Protein AF-A0A4Y2VFY3-F1 (afdb_monomer)

pLDDT: mean 84.45, std 12.63, range [39.06, 96.75]

Sequence (207 aa):
MGLTVPDKAKVVDSKALIESSDVYKDVIEFVRSLIDNILEEKRERLEGFEKEKLEKSERDKREYEIEKIKLAQLEKQLEIENARKNLVNTSQSTEIVEPGSLTDNLESLIKSVKTLTIPVPVRSESFNLFFHSLEKAFQNKSVPNELKAEILLNILGEKVNNLLAYVSREDLCDYEKIKLLVLKEFEPTPQECLNNFKKALRLPSES

Organism: Araneus ventricosus (NCBI:txid182803)

Mean predicted aligned error: 17.93 Å

Structure (mmCIF, N/CA/C/O backbone):
data_AF-A0A4Y2VFY3-F1
#
_entry.id   AF-A0A4Y2VFY3-F1
#
loop_
_atom_site.group_PDB
_atom_site.id
_atom_site.type_symbol
_atom_site.label_atom_id
_atom_site.label_alt_id
_atom_site.label_comp_id
_atom_site.label_asym_id
_atom_site.label_entity_id
_atom_site.label_seq_id
_atom_site.pdbx_PDB_ins_code
_atom_site.Cartn_x
_atom_site.Cartn_y
_atom_site.Cartn_z
_atom_site.occupancy
_atom_site.B_iso_or_equiv
_atom_site.auth_seq_id
_atom_site.auth_comp_id
_atom_site.auth_asym_id
_atom_site.auth_atom_id
_atom_site.pdbx_PDB_model_num
ATOM 1 N N . MET A 1 1 ? 31.724 4.349 -55.741 1.00 50.88 1 MET A N 1
ATOM 2 C CA . MET A 1 1 ? 31.671 2.893 -55.491 1.00 50.88 1 MET A CA 1
ATOM 3 C C . MET A 1 1 ? 31.627 2.686 -53.990 1.00 50.88 1 MET A C 1
ATOM 5 O O . MET A 1 1 ? 32.442 3.291 -53.309 1.00 50.88 1 MET A O 1
ATOM 9 N N . GLY A 1 2 ? 30.645 1.941 -53.480 1.00 61.38 2 GLY A N 1
ATOM 10 C CA . GLY A 1 2 ? 30.529 1.616 -52.055 1.00 61.38 2 GLY A CA 1
ATOM 11 C C . GLY A 1 2 ? 30.833 0.139 -51.828 1.00 61.38 2 GLY A C 1
ATOM 12 O O . GLY A 1 2 ? 30.466 -0.688 -52.661 1.00 61.38 2 GLY A O 1
ATOM 13 N N . LEU A 1 3 ? 31.509 -0.184 -50.726 1.00 69.12 3 LEU A N 1
ATOM 14 C CA . LEU A 1 3 ? 31.723 -1.566 -50.300 1.00 69.12 3 LEU A CA 1
ATOM 15 C C . LEU A 1 3 ? 30.383 -2.168 -49.867 1.00 69.12 3 LEU A C 1
ATOM 17 O O . LEU A 1 3 ? 29.687 -1.600 -49.026 1.00 69.12 3 LEU A O 1
ATOM 21 N N . THR A 1 4 ? 30.001 -3.301 -50.451 1.00 78.56 4 THR A N 1
ATOM 22 C CA . THR A 1 4 ? 28.785 -4.021 -50.059 1.00 78.56 4 THR A CA 1
ATOM 23 C C . THR A 1 4 ? 29.102 -4.890 -48.844 1.00 78.56 4 THR A C 1
ATOM 25 O O . THR A 1 4 ? 29.859 -5.850 -48.956 1.00 78.56 4 THR A O 1
ATOM 28 N N . VAL A 1 5 ? 28.553 -4.541 -47.678 1.00 79.56 5 VAL A N 1
ATOM 29 C CA . VAL A 1 5 ? 28.739 -5.306 -46.435 1.00 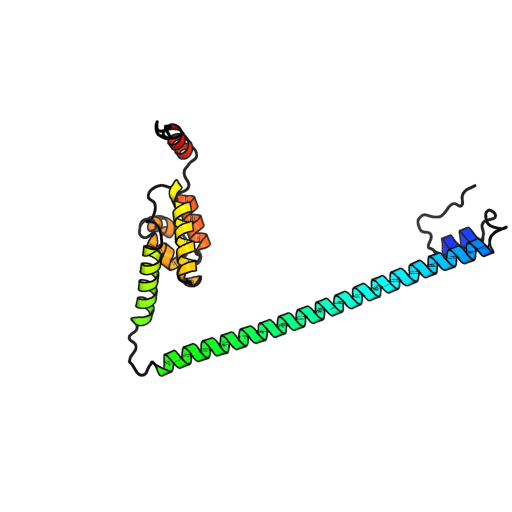79.56 5 VAL A CA 1
ATOM 30 C C . VAL A 1 5 ? 27.536 -6.236 -46.235 1.00 79.56 5 VAL A C 1
ATOM 32 O O . VAL A 1 5 ? 26.407 -5.749 -46.240 1.00 79.56 5 VAL A O 1
ATOM 35 N N . PRO A 1 6 ? 27.736 -7.555 -46.067 1.00 83.25 6 PRO A N 1
ATOM 36 C CA . PRO A 1 6 ? 26.646 -8.489 -45.778 1.00 83.25 6 PRO A CA 1
ATOM 37 C C . PRO A 1 6 ? 25.960 -8.211 -44.430 1.00 83.25 6 PRO A C 1
ATOM 39 O O . PRO A 1 6 ? 26.638 -7.965 -43.436 1.00 83.25 6 PRO A O 1
ATOM 42 N N . ASP A 1 7 ? 24.636 -8.390 -44.350 1.00 81.06 7 ASP A N 1
ATOM 43 C CA . ASP A 1 7 ? 23.831 -8.146 -43.131 1.00 81.06 7 ASP A CA 1
ATOM 44 C C . ASP A 1 7 ? 24.257 -8.967 -41.898 1.00 81.06 7 ASP A C 1
ATOM 46 O O . ASP A 1 7 ? 23.926 -8.628 -40.764 1.00 81.06 7 ASP A O 1
ATOM 50 N N . LYS A 1 8 ? 24.984 -10.071 -42.105 1.00 86.00 8 LYS A N 1
ATOM 51 C CA . LYS A 1 8 ? 25.488 -10.959 -41.042 1.00 86.00 8 LYS A CA 1
ATOM 52 C C . LYS A 1 8 ? 27.008 -10.905 -40.876 1.00 86.00 8 LYS A C 1
ATOM 54 O O . LYS A 1 8 ? 27.574 -11.793 -40.239 1.00 86.00 8 LYS A O 1
ATOM 59 N N . ALA A 1 9 ? 27.670 -9.916 -41.473 1.00 84.56 9 ALA A N 1
ATOM 60 C CA . ALA A 1 9 ? 29.114 -9.772 -41.374 1.00 84.56 9 ALA A CA 1
ATOM 61 C C . ALA A 1 9 ? 29.530 -9.558 -39.914 1.00 84.56 9 ALA A C 1
ATOM 63 O O . ALA A 1 9 ? 29.011 -8.686 -39.212 1.00 84.56 9 ALA A O 1
ATOM 64 N N . LYS A 1 10 ? 30.485 -10.362 -39.447 1.00 88.19 10 LYS A N 1
ATOM 65 C CA . LYS A 1 10 ? 31.147 -10.118 -38.169 1.00 88.19 10 LYS A CA 1
ATOM 66 C C . LYS A 1 10 ? 32.129 -8.964 -38.330 1.00 88.19 10 LYS A C 1
ATOM 68 O O . LYS A 1 10 ? 32.580 -8.641 -39.423 1.00 88.19 10 LYS A O 1
ATOM 73 N N . VAL A 1 11 ? 32.534 -8.383 -37.205 1.00 85.38 11 VAL A N 1
ATOM 74 C CA . VAL A 1 11 ? 33.531 -7.300 -37.163 1.00 85.38 11 VAL A CA 1
ATOM 75 C C . VAL A 1 11 ? 34.836 -7.681 -37.883 1.00 85.38 11 VAL A C 1
ATOM 77 O O . VAL A 1 11 ? 35.431 -6.840 -38.551 1.00 85.38 11 VAL A O 1
ATOM 80 N N . VAL A 1 12 ? 35.240 -8.954 -37.808 1.00 85.00 12 VAL A N 1
ATOM 81 C CA . VAL A 1 12 ? 36.417 -9.494 -38.513 1.00 85.00 12 VAL A CA 1
ATOM 82 C C . VAL A 1 12 ? 36.224 -9.485 -40.035 1.00 85.00 12 VAL A C 1
ATOM 84 O O . VAL A 1 12 ? 37.148 -9.130 -40.762 1.00 85.00 12 VAL A O 1
ATOM 87 N N . ASP A 1 13 ? 35.017 -9.794 -40.512 1.00 87.62 13 ASP A N 1
ATOM 88 C CA . ASP A 1 13 ? 34.681 -9.799 -41.940 1.00 87.62 13 ASP A CA 1
ATOM 89 C C . ASP A 1 13 ? 34.676 -8.365 -42.492 1.00 87.62 13 ASP A C 1
ATOM 91 O O . ASP A 1 13 ? 35.234 -8.094 -43.553 1.00 87.62 13 ASP A O 1
ATOM 95 N N . SER A 1 14 ? 34.123 -7.417 -41.730 1.00 86.50 14 SER A N 1
ATOM 96 C CA . SER A 1 14 ? 34.141 -5.992 -42.076 1.00 86.50 14 SER A CA 1
ATOM 97 C C . SER A 1 14 ? 35.557 -5.411 -42.081 1.00 86.50 14 SER A C 1
ATOM 99 O O . SER A 1 14 ? 35.883 -4.630 -42.972 1.00 86.50 14 SER A O 1
ATOM 101 N N . LYS A 1 15 ? 36.421 -5.816 -41.136 1.00 87.81 15 LYS A N 1
ATOM 102 C CA . LYS A 1 15 ? 37.844 -5.434 -41.128 1.00 87.81 15 LYS A CA 1
ATOM 103 C C . LYS A 1 15 ? 38.536 -5.909 -42.408 1.00 87.81 15 LYS A C 1
ATOM 105 O O . LYS A 1 15 ? 39.143 -5.100 -43.103 1.00 87.81 15 LYS A O 1
ATOM 110 N N . ALA A 1 16 ? 38.363 -7.180 -42.772 1.00 87.62 16 ALA A N 1
ATOM 111 C CA . ALA A 1 16 ? 38.950 -7.743 -43.987 1.00 87.62 16 ALA A CA 1
ATOM 112 C C . ALA A 1 16 ? 38.440 -7.059 -45.273 1.00 87.62 16 ALA A C 1
ATOM 114 O O . ALA A 1 16 ? 39.221 -6.814 -46.193 1.00 87.62 16 ALA A O 1
ATOM 115 N N . LEU A 1 17 ? 37.151 -6.705 -45.337 1.00 88.19 17 LEU A N 1
ATOM 116 C CA . LEU A 1 17 ? 36.560 -5.983 -46.473 1.00 88.19 17 LEU A CA 1
ATOM 117 C C . LEU A 1 17 ? 37.110 -4.558 -46.625 1.00 88.19 17 LEU A C 1
ATOM 119 O O . LEU A 1 17 ? 37.334 -4.101 -47.742 1.00 88.19 17 LEU A O 1
ATOM 123 N N . ILE A 1 18 ? 37.330 -3.853 -45.514 1.00 86.94 18 ILE A N 1
ATOM 124 C CA . ILE A 1 18 ? 37.889 -2.495 -45.535 1.00 86.94 18 ILE A CA 1
ATOM 125 C C . ILE A 1 18 ? 39.370 -2.533 -45.928 1.00 86.94 18 ILE A C 1
ATOM 127 O O . ILE A 1 18 ? 39.805 -1.716 -46.736 1.00 86.94 18 ILE A O 1
ATOM 131 N N . GLU A 1 19 ? 40.130 -3.502 -45.412 1.00 85.38 19 GLU A N 1
ATOM 132 C CA . GLU A 1 19 ? 41.563 -3.636 -45.697 1.00 85.38 19 GLU A CA 1
ATOM 133 C C . GLU A 1 19 ? 41.870 -4.106 -47.125 1.00 85.38 19 GLU A C 1
ATOM 135 O O . GLU A 1 19 ? 42.909 -3.754 -47.678 1.00 85.38 19 GLU A O 1
ATOM 140 N N . SER A 1 20 ? 40.975 -4.889 -47.732 1.00 85.19 20 SER A N 1
ATOM 141 C CA . SER A 1 20 ? 41.105 -5.366 -49.119 1.00 85.19 20 SER A CA 1
ATOM 142 C C . SER A 1 20 ? 40.534 -4.397 -50.161 1.00 85.19 20 SER A C 1
ATOM 144 O O . SER A 1 20 ? 40.607 -4.666 -51.359 1.00 85.19 20 SER A O 1
ATOM 146 N N . SER A 1 21 ? 39.972 -3.270 -49.723 1.00 85.88 21 SER A N 1
ATOM 147 C CA . SER A 1 21 ? 39.354 -2.281 -50.599 1.00 85.88 21 SER A CA 1
ATOM 148 C C . SER A 1 21 ? 40.385 -1.390 -51.289 1.00 85.88 21 SER A C 1
ATOM 150 O O . SER A 1 21 ? 41.176 -0.707 -50.635 1.00 85.88 21 SER A O 1
ATOM 152 N N . ASP A 1 22 ? 40.276 -1.271 -52.613 1.00 85.31 22 ASP A N 1
ATOM 153 C CA . ASP A 1 22 ? 41.078 -0.331 -53.406 1.00 85.31 22 ASP A CA 1
ATOM 154 C C . ASP A 1 22 ? 40.831 1.143 -53.031 1.00 85.31 22 ASP A C 1
ATOM 156 O O . ASP A 1 22 ? 41.662 2.000 -53.318 1.00 85.31 22 ASP A O 1
ATOM 160 N N . VAL A 1 23 ? 39.716 1.450 -52.353 1.00 86.12 23 VAL A N 1
ATOM 161 C CA . VAL A 1 23 ? 39.345 2.815 -51.933 1.00 86.12 23 VAL A CA 1
ATOM 162 C C . VAL A 1 23 ? 40.311 3.384 -50.890 1.00 86.12 23 VAL A C 1
ATOM 164 O O . VAL A 1 23 ? 40.523 4.593 -50.846 1.00 86.12 23 VAL A O 1
ATOM 167 N N . TYR A 1 24 ? 40.897 2.529 -50.049 1.00 83.88 24 TYR A N 1
ATOM 168 C CA . TYR A 1 24 ? 41.737 2.940 -48.918 1.00 83.88 24 TYR A CA 1
ATOM 169 C C . TYR A 1 24 ? 43.213 2.594 -49.108 1.00 83.88 24 TYR A C 1
ATOM 171 O O . TYR A 1 24 ? 44.006 2.761 -48.184 1.00 83.88 24 TYR A O 1
ATOM 179 N N . LYS A 1 25 ? 43.593 2.125 -50.299 1.00 85.50 25 LYS A N 1
ATOM 180 C CA . LYS A 1 25 ? 44.922 1.580 -50.591 1.00 85.50 25 LYS A CA 1
ATOM 181 C C . LYS A 1 25 ? 46.064 2.550 -50.268 1.00 85.50 25 LYS A C 1
ATOM 183 O O . LYS A 1 25 ? 47.068 2.129 -49.702 1.00 85.50 25 LYS A O 1
ATOM 188 N N . ASP A 1 26 ? 45.874 3.839 -50.547 1.00 89.94 26 ASP A N 1
ATOM 189 C CA . ASP A 1 26 ? 46.882 4.884 -50.311 1.00 89.94 26 ASP A CA 1
ATOM 190 C C . ASP A 1 26 ? 46.977 5.322 -48.836 1.00 89.94 26 ASP A C 1
ATOM 192 O O . ASP A 1 26 ? 47.945 5.963 -48.433 1.00 89.94 26 ASP A O 1
ATOM 196 N N . VAL A 1 27 ? 45.982 4.971 -48.013 1.00 90.75 27 VAL A N 1
ATOM 197 C CA . VAL A 1 27 ? 45.869 5.355 -46.591 1.00 90.75 27 VAL A CA 1
ATOM 198 C C . VAL A 1 27 ? 45.691 4.142 -45.670 1.00 90.75 27 VAL A C 1
ATOM 200 O O . VAL A 1 27 ? 45.192 4.265 -44.551 1.00 90.75 27 VAL A O 1
ATOM 203 N N . ILE A 1 28 ? 46.102 2.957 -46.125 1.00 89.38 28 ILE A N 1
ATOM 204 C CA . ILE A 1 28 ? 45.794 1.680 -45.467 1.00 89.38 28 ILE A CA 1
ATOM 205 C C . ILE A 1 28 ? 46.327 1.598 -44.031 1.00 89.38 28 ILE A C 1
ATOM 207 O O . ILE A 1 28 ? 45.636 1.104 -43.144 1.00 89.38 28 ILE A O 1
ATOM 211 N N . GLU A 1 29 ? 47.512 2.151 -43.770 1.00 91.00 29 GLU A N 1
ATOM 212 C CA . GLU A 1 29 ? 48.117 2.166 -42.431 1.00 91.00 29 GLU A CA 1
ATOM 213 C C . GLU A 1 29 ? 47.338 3.054 -41.452 1.00 91.00 29 GLU A C 1
ATOM 215 O O . GLU A 1 29 ? 47.124 2.682 -40.298 1.00 91.00 29 GLU A O 1
ATOM 220 N N . PHE A 1 30 ? 46.832 4.197 -41.926 1.00 91.81 30 PHE A N 1
ATOM 221 C CA . PHE A 1 30 ? 45.960 5.060 -41.128 1.00 91.81 30 PHE A CA 1
ATOM 222 C C . PHE A 1 30 ? 44.631 4.362 -40.815 1.00 91.81 30 PHE A C 1
ATOM 224 O O . PHE A 1 30 ? 44.161 4.394 -39.679 1.00 91.81 30 PHE A O 1
ATOM 231 N N . VAL A 1 31 ? 44.046 3.680 -41.804 1.00 91.12 31 VAL A N 1
ATOM 232 C CA . VAL A 1 31 ? 42.790 2.938 -41.637 1.00 91.12 31 VAL A CA 1
ATOM 233 C C . VAL A 1 31 ? 42.951 1.770 -40.662 1.00 91.12 31 VAL A C 1
ATOM 235 O O . VAL A 1 31 ? 42.093 1.590 -39.802 1.00 91.12 31 VAL A O 1
ATOM 238 N N . ARG A 1 32 ? 44.060 1.025 -40.726 1.00 90.81 32 ARG A N 1
ATOM 239 C CA . ARG A 1 32 ? 44.384 -0.037 -39.758 1.00 90.81 32 ARG A CA 1
ATOM 240 C C . ARG A 1 32 ? 44.479 0.499 -38.336 1.00 90.81 32 ARG A C 1
ATOM 242 O O . ARG A 1 32 ? 43.796 -0.009 -37.454 1.00 90.81 32 ARG A O 1
ATOM 249 N N . SER A 1 33 ? 45.244 1.573 -38.139 1.00 93.44 33 SER A N 1
ATOM 250 C CA . SER A 1 33 ? 45.386 2.216 -36.829 1.00 93.44 33 SER A CA 1
ATOM 251 C C . SER A 1 33 ? 44.045 2.712 -36.278 1.00 93.44 33 SER A C 1
ATOM 253 O O . SER A 1 33 ? 43.755 2.523 -35.096 1.00 93.44 33 SER A O 1
ATOM 255 N N . LEU A 1 34 ? 43.196 3.293 -37.131 1.00 93.19 34 LEU A N 1
ATOM 256 C CA . LEU A 1 34 ? 41.863 3.746 -36.741 1.00 93.19 34 LEU A CA 1
ATOM 257 C C . LEU A 1 34 ? 40.952 2.574 -36.347 1.00 93.19 34 LEU A C 1
ATOM 259 O O . LEU A 1 34 ? 40.261 2.655 -35.334 1.00 93.19 34 LEU A O 1
ATOM 263 N N . ILE A 1 35 ? 40.958 1.486 -37.124 1.00 91.69 35 ILE A N 1
ATOM 264 C CA . ILE A 1 35 ? 40.192 0.273 -36.812 1.00 91.69 35 ILE A CA 1
ATOM 265 C C . ILE A 1 35 ? 40.658 -0.313 -35.481 1.00 91.69 35 ILE A C 1
ATOM 267 O O . ILE A 1 35 ? 39.820 -0.612 -34.634 1.00 91.69 35 ILE A O 1
ATOM 271 N N . ASP A 1 36 ? 41.966 -0.450 -35.277 1.00 92.56 36 ASP A N 1
ATOM 272 C CA . ASP A 1 36 ? 42.512 -1.034 -34.054 1.00 92.56 36 ASP A CA 1
ATOM 273 C C . ASP A 1 36 ? 42.173 -0.177 -32.822 1.00 92.56 36 ASP A C 1
ATOM 275 O O . ASP A 1 36 ? 41.748 -0.725 -31.809 1.00 92.56 36 ASP A O 1
ATOM 279 N N . ASN A 1 37 ? 42.224 1.157 -32.930 1.00 94.62 37 ASN A N 1
ATOM 280 C CA . ASN A 1 37 ? 41.794 2.066 -31.860 1.00 94.62 37 ASN A CA 1
ATOM 281 C C . ASN A 1 37 ? 40.295 1.906 -31.531 1.00 94.62 37 ASN A C 1
ATOM 283 O O . ASN A 1 37 ? 39.922 1.737 -30.374 1.00 94.62 37 ASN A O 1
ATOM 287 N N . ILE A 1 38 ? 39.424 1.857 -32.546 1.00 93.19 38 ILE A N 1
ATOM 288 C CA . ILE A 1 38 ? 37.977 1.648 -32.348 1.00 93.19 38 ILE A CA 1
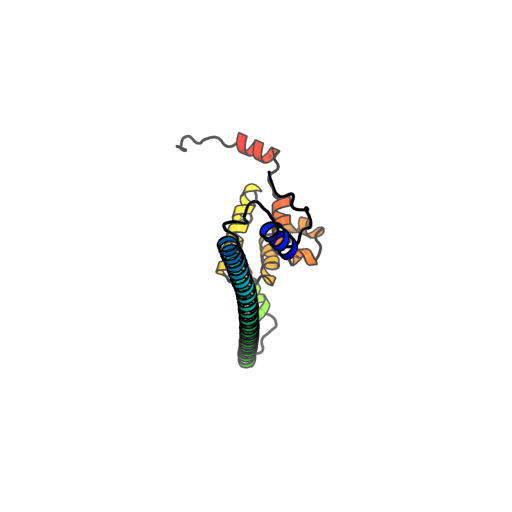ATOM 289 C C . ILE A 1 38 ? 37.688 0.288 -31.696 1.00 93.19 38 ILE A C 1
ATOM 291 O O . ILE A 1 38 ? 36.769 0.168 -30.879 1.00 93.19 38 ILE A O 1
ATOM 295 N N . LEU A 1 39 ? 38.423 -0.758 -32.084 1.00 91.31 39 LEU A N 1
ATOM 296 C CA . LEU A 1 39 ? 38.270 -2.089 -31.499 1.00 91.31 39 LEU A CA 1
ATOM 297 C C . LEU A 1 39 ? 38.717 -2.112 -30.040 1.00 91.31 39 LEU A C 1
ATOM 299 O O . LEU A 1 39 ? 38.029 -2.721 -29.221 1.00 91.31 39 LEU A O 1
ATOM 303 N N . GLU A 1 40 ? 39.809 -1.425 -29.719 1.00 93.94 40 GLU A N 1
ATOM 304 C CA . GLU A 1 40 ? 40.310 -1.333 -28.353 1.00 93.94 40 GLU A CA 1
ATOM 305 C C . GLU A 1 40 ? 39.366 -0.521 -27.458 1.00 93.94 40 GLU A C 1
ATOM 30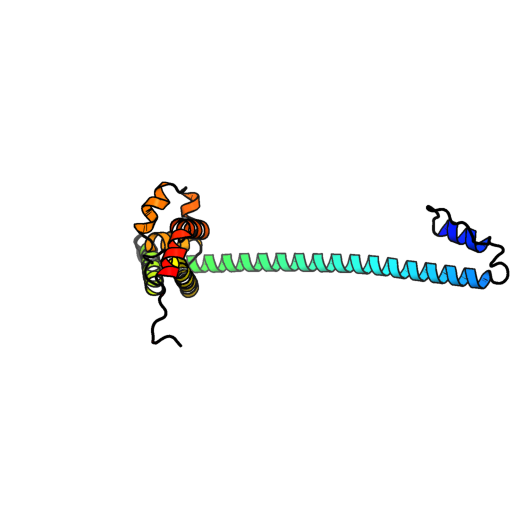7 O O . GLU A 1 40 ? 38.933 -1.019 -26.423 1.00 93.94 40 GLU A O 1
ATOM 312 N N . GLU A 1 41 ? 38.884 0.640 -27.911 1.00 93.62 41 GLU A N 1
ATOM 313 C CA . GLU A 1 41 ? 37.880 1.432 -27.179 1.00 93.62 41 GLU A CA 1
ATOM 314 C C . GLU A 1 41 ? 36.582 0.632 -26.942 1.00 93.62 41 GLU A C 1
ATOM 316 O O . GLU A 1 41 ? 35.916 0.740 -25.907 1.00 93.62 41 GLU A O 1
ATOM 321 N N . LYS A 1 42 ? 36.168 -0.193 -27.913 1.00 90.88 42 LYS A N 1
ATOM 322 C CA . LYS A 1 42 ? 35.015 -1.089 -27.740 1.00 90.88 42 LYS A CA 1
ATOM 323 C C . LYS A 1 42 ? 35.281 -2.196 -26.726 1.00 90.88 42 LYS A C 1
ATOM 325 O O . LYS A 1 42 ? 34.355 -2.516 -25.980 1.00 90.88 42 LYS A O 1
ATOM 330 N N . ARG A 1 43 ? 36.489 -2.764 -26.702 1.00 92.94 43 ARG A N 1
ATOM 331 C CA . ARG A 1 43 ? 36.900 -3.777 -25.723 1.00 92.94 43 ARG A CA 1
ATOM 332 C C . ARG A 1 43 ? 36.882 -3.194 -24.314 1.00 92.94 43 ARG A C 1
ATOM 334 O O . ARG A 1 43 ? 36.156 -3.713 -23.473 1.00 92.94 43 ARG A O 1
ATOM 341 N N . GLU A 1 44 ? 37.584 -2.086 -24.089 1.00 94.25 44 GLU A N 1
ATOM 342 C CA . GLU A 1 44 ? 37.678 -1.436 -22.775 1.00 94.25 44 GLU A CA 1
ATOM 343 C C . GLU A 1 44 ? 36.298 -1.064 -22.218 1.00 94.25 44 GLU A C 1
ATOM 345 O O . GLU A 1 44 ? 35.999 -1.294 -21.048 1.00 94.25 44 GLU A O 1
ATOM 350 N N . ARG A 1 45 ? 35.407 -0.540 -23.066 1.00 93.56 45 ARG A N 1
ATOM 351 C CA . ARG A 1 45 ? 34.032 -0.208 -22.669 1.00 93.56 45 ARG A CA 1
ATOM 352 C C . ARG A 1 45 ? 33.210 -1.442 -22.300 1.00 93.56 45 ARG A C 1
ATOM 354 O O . ARG A 1 45 ? 32.388 -1.362 -21.388 1.00 93.56 45 ARG A O 1
ATOM 361 N N . LEU A 1 46 ? 33.396 -2.561 -23.002 1.00 92.62 46 LEU A N 1
ATOM 362 C CA . LEU A 1 46 ? 32.692 -3.804 -22.692 1.00 92.62 46 LEU A CA 1
ATOM 363 C C . LEU A 1 46 ? 33.194 -4.399 -21.372 1.00 92.62 46 LEU A C 1
ATOM 365 O O . LEU A 1 46 ? 32.382 -4.719 -20.509 1.00 92.62 46 LEU A O 1
ATOM 369 N N . GLU A 1 47 ? 34.513 -4.453 -21.184 1.00 93.69 47 GLU A N 1
ATOM 370 C CA . GLU A 1 47 ? 35.138 -4.901 -19.935 1.00 93.69 47 GLU A CA 1
ATOM 371 C C . GLU A 1 47 ? 34.736 -4.005 -18.753 1.00 93.69 47 GLU A C 1
ATOM 373 O O . GLU A 1 47 ? 34.396 -4.500 -17.677 1.00 93.69 47 GLU A O 1
ATOM 378 N N . GLY A 1 48 ? 34.688 -2.685 -18.959 1.00 94.00 48 GLY A N 1
ATOM 379 C CA . GLY A 1 48 ? 34.201 -1.725 -17.970 1.00 94.00 48 GLY A CA 1
ATOM 380 C C . GLY A 1 48 ? 32.743 -1.974 -17.579 1.00 94.00 48 GLY A C 1
ATOM 381 O O . GLY A 1 48 ? 32.421 -1.995 -16.392 1.00 94.00 48 GLY A O 1
ATOM 382 N N . PHE A 1 49 ? 31.873 -2.235 -18.557 1.00 92.44 49 PHE A N 1
ATOM 383 C CA . PHE A 1 49 ? 30.462 -2.537 -18.310 1.00 92.44 49 PHE A CA 1
ATOM 384 C C . PHE A 1 49 ? 30.267 -3.871 -17.573 1.00 92.44 49 PHE A C 1
ATOM 386 O O . PHE A 1 49 ? 29.450 -3.967 -16.655 1.00 92.44 49 PHE A O 1
ATOM 393 N N . GLU A 1 50 ? 31.023 -4.907 -17.942 1.00 93.06 50 GLU A N 1
ATOM 394 C CA . GLU A 1 50 ? 30.992 -6.206 -17.261 1.00 93.06 50 GLU A CA 1
ATOM 395 C C . GLU A 1 50 ? 31.473 -6.094 -15.813 1.00 93.06 50 GLU A C 1
ATOM 397 O O . GLU A 1 50 ? 30.828 -6.627 -14.904 1.00 93.06 50 GLU A O 1
ATOM 402 N N . LYS A 1 51 ? 32.554 -5.341 -15.585 1.00 94.25 51 LYS A N 1
ATOM 403 C CA . LYS A 1 51 ? 33.085 -5.075 -14.249 1.00 94.25 51 LYS A CA 1
ATOM 404 C C . LYS A 1 51 ? 32.098 -4.287 -13.392 1.00 94.25 51 LYS A C 1
ATOM 406 O O . LYS A 1 51 ? 31.825 -4.688 -12.264 1.00 94.25 51 LYS A O 1
ATOM 411 N N . GLU A 1 52 ? 31.507 -3.219 -13.925 1.00 94.38 52 GLU A N 1
ATOM 412 C CA . GLU A 1 52 ? 30.502 -2.424 -13.209 1.00 94.38 52 GLU A CA 1
ATOM 413 C C . GLU A 1 52 ? 29.280 -3.273 -12.836 1.00 94.38 52 GLU A C 1
ATOM 415 O O . GLU A 1 52 ? 28.778 -3.203 -11.710 1.00 94.38 52 GLU A O 1
ATOM 420 N N . LYS A 1 53 ? 28.816 -4.119 -13.763 1.00 95.44 53 LYS A N 1
ATOM 421 C CA . LYS A 1 53 ? 27.695 -5.030 -13.528 1.00 95.44 53 LYS A CA 1
ATOM 422 C C . LYS A 1 53 ? 28.010 -6.042 -12.426 1.00 95.44 53 LYS A C 1
ATOM 424 O O . LYS A 1 53 ? 27.151 -6.293 -11.577 1.00 95.44 53 LYS A O 1
ATOM 429 N N . LEU A 1 54 ? 29.221 -6.600 -12.421 1.00 95.38 54 LEU A N 1
ATOM 430 C CA . LEU A 1 54 ? 29.672 -7.521 -11.380 1.00 95.38 54 LEU A CA 1
ATOM 431 C C . LEU A 1 54 ? 29.755 -6.818 -10.019 1.00 95.38 54 LEU A C 1
ATOM 433 O O . LEU A 1 54 ? 29.152 -7.285 -9.055 1.00 95.38 54 LEU A O 1
ATOM 437 N N . GLU A 1 55 ? 30.411 -5.660 -9.951 1.00 95.50 55 GLU A N 1
ATOM 438 C CA . GLU A 1 55 ? 30.533 -4.876 -8.718 1.00 95.50 55 GLU A CA 1
ATOM 439 C C . GLU A 1 55 ? 29.167 -4.463 -8.161 1.00 95.50 55 GLU A C 1
ATOM 441 O O . GLU A 1 55 ? 28.944 -4.514 -6.949 1.00 95.50 55 GLU A O 1
ATOM 446 N N . LYS A 1 56 ? 28.231 -4.070 -9.032 1.00 95.06 56 LYS A N 1
ATOM 447 C CA . LYS A 1 56 ? 26.857 -3.757 -8.632 1.00 95.06 56 LYS A CA 1
ATOM 448 C C . LYS A 1 56 ? 26.169 -4.981 -8.035 1.00 95.06 56 LYS A C 1
ATOM 450 O O . LYS A 1 56 ? 25.640 -4.888 -6.934 1.00 95.06 56 LYS A O 1
ATOM 455 N N . SER A 1 57 ? 26.262 -6.133 -8.695 1.00 94.44 57 SER A N 1
ATOM 456 C CA . SER A 1 57 ? 25.695 -7.379 -8.173 1.00 94.44 57 SER A CA 1
ATOM 457 C C . SER A 1 57 ? 26.283 -7.771 -6.811 1.00 94.44 57 SER A C 1
ATOM 459 O O . SER A 1 57 ? 25.563 -8.292 -5.959 1.00 94.44 57 SER A O 1
ATOM 461 N N . GLU A 1 58 ? 27.576 -7.536 -6.580 1.00 95.94 58 GLU A N 1
ATOM 462 C CA . GLU A 1 58 ? 28.216 -7.797 -5.287 1.00 95.94 58 GLU A CA 1
ATOM 463 C C . GLU A 1 58 ? 27.802 -6.800 -4.199 1.00 95.94 58 GLU A C 1
ATOM 465 O O . GLU A 1 58 ? 27.742 -7.161 -3.020 1.00 95.94 58 GLU A O 1
ATOM 470 N N . ARG A 1 59 ? 27.541 -5.537 -4.558 1.00 95.81 59 ARG A N 1
ATOM 471 C CA . ARG A 1 59 ? 26.974 -4.548 -3.629 1.00 95.81 59 ARG A CA 1
ATOM 472 C C . ARG A 1 59 ? 25.563 -4.946 -3.215 1.00 95.81 59 ARG A C 1
ATOM 474 O O . ARG A 1 59 ? 25.320 -5.053 -2.018 1.00 95.81 59 ARG A O 1
ATOM 481 N N . ASP A 1 60 ? 24.707 -5.277 -4.176 1.00 94.88 60 ASP A N 1
ATOM 482 C CA . ASP A 1 60 ? 23.318 -5.673 -3.918 1.00 94.88 60 ASP A CA 1
ATOM 483 C C . ASP A 1 60 ? 23.260 -6.923 -3.019 1.00 94.88 60 ASP A C 1
ATOM 485 O O . ASP A 1 60 ? 22.488 -6.990 -2.061 1.00 94.88 60 ASP A O 1
ATOM 489 N N . LYS A 1 61 ? 24.146 -7.903 -3.254 1.00 95.50 61 LYS A N 1
ATOM 490 C CA . LYS A 1 61 ? 24.248 -9.102 -2.407 1.00 95.50 61 LYS A CA 1
ATOM 491 C C . LYS A 1 61 ? 24.688 -8.777 -0.975 1.00 95.50 61 LYS A C 1
ATOM 493 O O . LYS A 1 61 ? 24.173 -9.372 -0.030 1.00 95.50 61 LYS A O 1
ATOM 498 N N . ARG A 1 62 ? 25.640 -7.854 -0.800 1.00 95.19 62 ARG A N 1
ATOM 499 C CA . ARG A 1 62 ? 26.085 -7.407 0.532 1.00 95.19 62 ARG A CA 1
ATOM 500 C C . ARG A 1 62 ? 24.984 -6.657 1.271 1.00 95.19 62 ARG A C 1
ATOM 502 O O . ARG A 1 62 ? 24.797 -6.890 2.460 1.00 95.19 62 ARG A O 1
ATOM 509 N N . GLU A 1 63 ? 24.263 -5.789 0.574 1.00 94.94 63 GLU A N 1
ATOM 510 C CA . GLU A 1 63 ? 23.147 -5.036 1.142 1.00 94.94 63 GLU A CA 1
ATOM 511 C C . GLU A 1 63 ? 22.026 -5.971 1.603 1.00 94.94 63 GLU A C 1
ATOM 513 O O . GLU A 1 63 ? 21.567 -5.864 2.739 1.00 94.94 63 GLU A O 1
ATOM 518 N N . TYR A 1 64 ? 21.687 -6.975 0.790 1.00 95.69 64 TYR A N 1
ATOM 519 C CA . TYR A 1 64 ? 20.728 -8.013 1.164 1.00 95.69 64 TYR A CA 1
ATOM 520 C C . 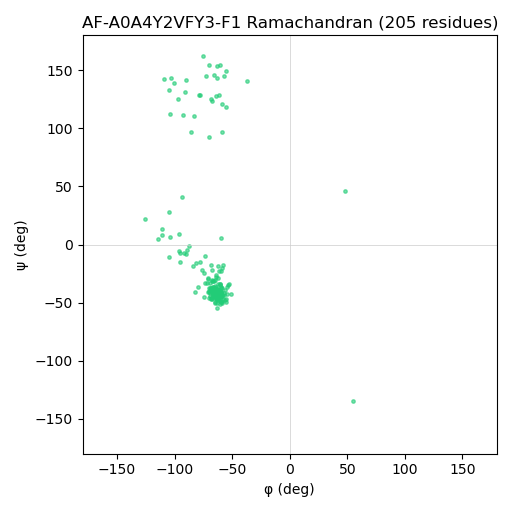TYR A 1 64 ? 21.140 -8.788 2.429 1.00 95.69 64 TYR A C 1
ATOM 522 O O . TYR A 1 64 ? 20.318 -9.008 3.319 1.00 95.69 64 TYR A O 1
ATOM 530 N N . GLU A 1 65 ? 22.413 -9.181 2.549 1.00 95.81 65 GLU A N 1
ATOM 531 C CA . GLU A 1 65 ? 22.898 -9.898 3.736 1.00 95.81 65 GLU A CA 1
ATOM 532 C C . GLU A 1 65 ? 22.840 -9.018 4.997 1.00 95.81 65 GLU A C 1
ATOM 534 O O . GLU A 1 65 ? 22.461 -9.483 6.072 1.00 95.81 65 GLU A O 1
ATOM 539 N N . ILE A 1 66 ? 23.154 -7.724 4.868 1.00 96.38 66 ILE A N 1
ATOM 540 C CA . ILE A 1 66 ? 23.031 -6.754 5.963 1.00 96.38 66 ILE A CA 1
ATOM 541 C C . ILE A 1 66 ? 21.569 -6.612 6.399 1.00 96.38 66 ILE A C 1
ATOM 543 O O . ILE A 1 66 ? 21.292 -6.624 7.600 1.00 96.38 66 ILE A O 1
ATOM 547 N N . GLU A 1 67 ? 20.638 -6.496 5.452 1.00 95.38 67 GLU A N 1
ATOM 548 C CA . GLU A 1 67 ? 19.202 -6.393 5.728 1.00 95.38 67 GLU A CA 1
ATOM 549 C C . GLU A 1 67 ? 18.699 -7.624 6.497 1.00 95.38 67 GLU A C 1
ATOM 551 O O . GLU A 1 67 ? 18.004 -7.503 7.507 1.00 95.38 67 GLU A O 1
ATOM 556 N N . LYS A 1 68 ? 19.142 -8.819 6.087 1.00 96.75 68 LYS A N 1
ATOM 557 C CA . LYS A 1 68 ? 18.822 -10.084 6.757 1.00 96.75 68 LYS A CA 1
ATOM 558 C C . LYS A 1 68 ? 19.353 -10.137 8.192 1.00 96.75 68 LYS A C 1
ATOM 560 O O . LYS A 1 68 ? 18.642 -10.579 9.094 1.00 96.75 68 LYS A O 1
ATOM 565 N N . ILE A 1 69 ? 20.581 -9.668 8.425 1.00 96.56 69 ILE A N 1
ATOM 566 C CA . ILE A 1 69 ? 21.162 -9.594 9.775 1.00 96.56 69 ILE A CA 1
ATOM 567 C C . ILE A 1 69 ? 20.386 -8.599 10.645 1.00 96.56 69 ILE A C 1
ATOM 569 O O . ILE A 1 69 ? 20.073 -8.915 11.793 1.00 96.56 69 ILE A O 1
ATOM 573 N N . LYS A 1 70 ? 20.049 -7.417 10.114 1.00 96.44 70 LYS A N 1
ATOM 574 C CA . LYS A 1 70 ? 19.244 -6.416 10.834 1.00 96.44 70 LYS A CA 1
ATOM 575 C C . LYS A 1 70 ? 17.878 -6.973 11.221 1.00 96.44 70 LYS A C 1
ATOM 577 O O . LYS A 1 70 ? 17.454 -6.784 12.358 1.00 96.44 70 LYS A O 1
ATOM 582 N N . LEU A 1 71 ? 17.220 -7.689 10.308 1.00 95.94 71 LEU A N 1
ATOM 583 C CA . LEU A 1 71 ? 15.935 -8.325 10.579 1.00 95.94 71 LEU A CA 1
ATOM 584 C C . LEU A 1 71 ? 16.049 -9.335 11.728 1.00 95.94 71 LEU A C 1
ATOM 586 O O . LEU A 1 71 ? 15.322 -9.217 12.709 1.00 95.94 71 LEU A O 1
ATOM 590 N N . ALA A 1 72 ? 17.033 -10.237 11.677 1.00 95.31 72 ALA A N 1
ATOM 591 C CA . ALA A 1 72 ? 17.265 -11.209 12.747 1.00 95.31 72 ALA A CA 1
ATOM 592 C C . ALA A 1 72 ? 17.573 -10.541 14.105 1.00 95.31 72 ALA A C 1
ATOM 594 O O . ALA A 1 72 ? 17.176 -11.031 15.165 1.00 95.31 72 ALA A O 1
ATOM 595 N N . GLN A 1 73 ? 18.275 -9.401 14.101 1.00 95.19 73 GLN A N 1
ATOM 596 C CA . GLN A 1 73 ? 18.526 -8.619 15.314 1.00 95.19 73 GLN A CA 1
ATOM 597 C C . GLN A 1 73 ? 17.254 -7.976 15.879 1.00 95.19 73 GLN A C 1
ATOM 599 O O . GLN A 1 73 ? 17.118 -7.907 17.103 1.00 95.19 73 GLN A O 1
ATOM 604 N N . LEU A 1 74 ? 16.346 -7.498 15.024 1.00 94.31 74 LEU A N 1
ATOM 605 C CA . LEU A 1 74 ? 15.055 -6.943 15.440 1.00 94.31 74 LEU A CA 1
ATOM 606 C C . LEU A 1 74 ? 14.134 -8.032 15.995 1.00 94.31 74 LEU A C 1
ATOM 608 O O . LEU A 1 74 ? 13.563 -7.846 17.066 1.00 94.31 74 LEU A O 1
ATOM 612 N N . GLU A 1 75 ? 14.055 -9.185 15.332 1.00 92.06 75 GLU A N 1
ATOM 613 C CA . GLU A 1 75 ? 13.280 -10.341 15.802 1.00 92.06 75 GLU A CA 1
ATOM 614 C C . GLU A 1 75 ? 13.747 -10.796 17.189 1.00 92.06 75 GLU A C 1
ATOM 616 O O . GLU A 1 75 ? 12.937 -10.941 18.104 1.00 92.06 75 GLU A O 1
ATOM 621 N N . LYS A 1 76 ? 15.066 -10.919 17.391 1.00 94.38 76 LYS A N 1
ATOM 622 C CA . LYS A 1 76 ? 15.636 -11.274 18.697 1.00 94.38 76 LYS A CA 1
ATOM 623 C C . LYS A 1 76 ? 15.365 -10.212 19.769 1.00 94.38 76 LYS A C 1
ATOM 625 O O . LYS A 1 76 ? 15.138 -10.554 20.927 1.00 94.38 76 LYS A O 1
ATOM 630 N N . GLN A 1 77 ? 15.410 -8.924 19.421 1.00 91.38 77 GLN A N 1
ATOM 631 C CA . GLN A 1 77 ? 15.064 -7.850 20.362 1.00 91.38 77 GLN A CA 1
ATOM 632 C C . GLN A 1 77 ? 13.595 -7.922 20.777 1.00 91.38 77 GLN A C 1
ATOM 634 O O . GLN A 1 77 ? 13.304 -7.824 21.968 1.00 91.38 77 GLN A O 1
ATOM 639 N N . LEU A 1 78 ? 12.697 -8.165 19.823 1.00 91.12 78 LEU A N 1
ATOM 640 C CA . LEU A 1 78 ? 11.268 -8.324 20.073 1.00 91.12 78 LEU A CA 1
ATOM 641 C C . LEU A 1 78 ? 10.976 -9.565 20.930 1.00 91.12 78 LEU A C 1
ATOM 643 O O . LEU A 1 78 ? 10.154 -9.506 21.842 1.00 91.12 78 LEU A O 1
ATOM 647 N N . GLU A 1 79 ? 11.690 -10.670 20.707 1.00 90.88 79 GLU A N 1
ATOM 648 C CA . GLU A 1 79 ? 11.615 -11.862 21.558 1.00 90.88 79 GLU A CA 1
ATOM 649 C C . GLU A 1 79 ? 12.042 -11.559 23.005 1.00 90.88 79 GLU A C 1
ATOM 651 O O . GLU A 1 79 ? 11.333 -11.916 23.948 1.00 90.88 79 GLU A O 1
ATOM 656 N N . ILE A 1 80 ? 13.156 -10.842 23.198 1.00 90.44 80 ILE A N 1
ATOM 657 C CA . ILE A 1 80 ? 13.626 -10.426 24.530 1.00 90.44 80 ILE A CA 1
ATOM 658 C C . ILE A 1 80 ? 12.619 -9.486 25.200 1.00 90.44 80 ILE A C 1
ATOM 660 O O . ILE A 1 80 ? 12.351 -9.627 26.394 1.00 90.44 80 ILE A O 1
ATOM 664 N N . GLU A 1 81 ? 12.068 -8.520 24.467 1.00 87.19 81 GLU A N 1
ATOM 665 C CA . GLU A 1 81 ? 11.071 -7.582 24.985 1.00 87.19 81 GLU A CA 1
ATOM 666 C C . GLU A 1 81 ? 9.790 -8.307 25.416 1.00 87.19 81 GLU A C 1
ATOM 668 O O . GLU A 1 81 ? 9.307 -8.097 26.532 1.00 87.19 81 GLU A O 1
ATOM 673 N N . ASN A 1 82 ? 9.302 -9.242 24.599 1.00 85.69 82 ASN A N 1
ATOM 674 C CA . ASN A 1 82 ? 8.156 -10.083 24.937 1.00 85.69 82 ASN A CA 1
ATOM 675 C C . ASN A 1 82 ? 8.435 -10.972 26.157 1.00 85.69 82 ASN A C 1
ATOM 677 O O . ASN A 1 82 ? 7.609 -11.040 27.069 1.00 85.69 82 ASN A O 1
ATOM 681 N N . ALA A 1 83 ? 9.608 -11.608 26.231 1.00 85.69 83 ALA A N 1
ATOM 682 C CA . ALA A 1 83 ? 10.006 -12.407 27.388 1.00 85.69 83 ALA A CA 1
ATOM 683 C C . ALA A 1 83 ? 10.097 -11.559 28.670 1.00 85.69 83 ALA A C 1
ATOM 685 O O . ALA A 1 83 ? 9.646 -11.991 29.731 1.00 85.69 83 ALA A O 1
ATOM 686 N N . ARG A 1 84 ? 10.616 -10.326 28.579 1.00 82.81 84 ARG A N 1
ATOM 687 C CA . ARG A 1 84 ? 10.653 -9.367 29.696 1.00 82.81 84 ARG A CA 1
ATOM 688 C C . ARG A 1 84 ? 9.257 -8.944 30.135 1.00 82.81 84 ARG A C 1
ATOM 690 O O . ARG A 1 84 ? 8.989 -8.949 31.333 1.00 82.81 84 ARG A O 1
ATOM 697 N N . LYS A 1 85 ? 8.361 -8.627 29.198 1.00 76.56 85 LYS A N 1
ATOM 698 C CA . LYS A 1 85 ? 6.957 -8.309 29.494 1.00 76.56 85 LYS A CA 1
ATOM 699 C C . LYS A 1 85 ? 6.269 -9.474 30.212 1.00 76.56 85 LYS A C 1
ATOM 701 O O . LYS A 1 85 ? 5.616 -9.264 31.228 1.00 76.56 85 LYS A O 1
ATOM 706 N N . ASN A 1 86 ? 6.501 -10.706 29.758 1.00 71.25 86 ASN A N 1
ATOM 707 C CA . ASN A 1 86 ? 5.981 -11.910 30.409 1.00 71.25 86 ASN A CA 1
ATOM 708 C C . ASN A 1 86 ? 6.568 -12.128 31.817 1.00 71.25 86 ASN A C 1
ATOM 710 O O . ASN A 1 86 ? 5.838 -12.523 32.723 1.00 71.25 86 ASN A 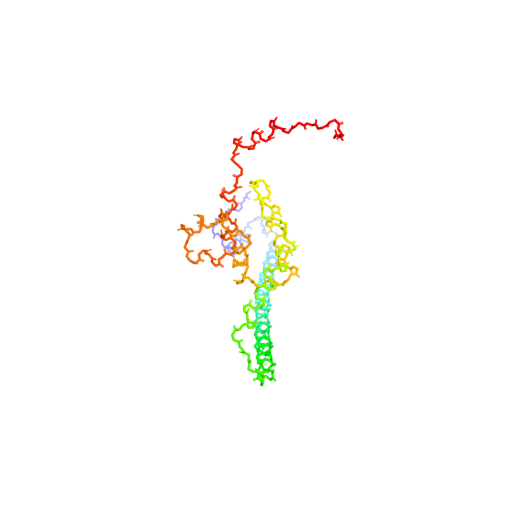O 1
ATOM 714 N N . LEU A 1 87 ? 7.852 -11.828 32.041 1.00 67.69 87 LEU A N 1
ATOM 715 C CA . LEU A 1 87 ? 8.501 -11.889 33.361 1.00 67.69 87 LEU A CA 1
ATOM 716 C C . LEU A 1 87 ? 7.985 -10.827 34.339 1.00 67.69 87 LEU A C 1
ATOM 718 O O . LEU A 1 87 ? 7.794 -11.133 35.515 1.00 67.69 87 LEU A O 1
ATOM 722 N N . VAL A 1 88 ? 7.737 -9.601 33.868 1.00 59.16 88 VAL A N 1
ATOM 723 C CA . VAL A 1 88 ? 7.116 -8.530 34.666 1.00 59.16 88 VAL A CA 1
ATOM 724 C C . VAL A 1 88 ? 5.688 -8.919 35.050 1.00 59.16 88 VAL A C 1
ATOM 726 O O . VAL A 1 88 ? 5.335 -8.825 36.223 1.00 59.16 88 VAL A O 1
ATOM 729 N N . ASN A 1 89 ? 4.917 -9.481 34.114 1.00 55.53 89 ASN A N 1
ATOM 730 C CA . ASN A 1 89 ? 3.584 -10.016 34.401 1.00 55.53 89 ASN A CA 1
ATOM 731 C C . ASN A 1 89 ? 3.636 -11.202 35.384 1.00 55.53 89 ASN A C 1
ATOM 733 O O . ASN A 1 89 ? 2.784 -11.315 36.257 1.00 55.53 89 ASN A O 1
ATOM 737 N N . THR A 1 90 ? 4.658 -12.060 35.296 1.00 53.38 90 THR A N 1
ATOM 738 C CA . THR A 1 90 ? 4.828 -13.216 36.199 1.00 53.38 90 THR A CA 1
ATOM 739 C C . THR A 1 90 ? 5.284 -12.790 37.599 1.00 53.38 90 THR A C 1
ATOM 741 O O . THR A 1 90 ? 4.865 -13.380 38.588 1.00 53.38 90 THR A O 1
ATOM 744 N N . SER A 1 91 ? 6.087 -11.726 37.707 1.00 48.91 91 SER A N 1
ATOM 745 C CA . SER A 1 91 ? 6.583 -11.191 38.987 1.00 48.91 91 SER A CA 1
ATOM 746 C C . SER A 1 91 ? 5.566 -10.285 39.697 1.00 48.91 91 SER A C 1
ATOM 748 O O . SER A 1 91 ? 5.701 -10.038 40.890 1.00 48.91 91 SER A O 1
ATOM 750 N N . GLN A 1 92 ? 4.533 -9.817 38.988 1.00 45.72 92 GLN A N 1
ATOM 751 C CA . GLN A 1 92 ? 3.333 -9.213 39.580 1.00 45.72 92 GLN A CA 1
ATOM 752 C C . GLN A 1 92 ? 2.228 -10.242 39.881 1.00 45.72 92 GLN A C 1
ATOM 754 O O . GLN A 1 92 ? 1.270 -9.919 40.574 1.00 45.72 92 GLN A O 1
ATOM 759 N N . SER A 1 93 ? 2.375 -11.498 39.446 1.00 39.06 93 SER A N 1
ATOM 760 C CA . SER A 1 93 ? 1.379 -12.561 39.640 1.00 39.06 93 SER A CA 1
ATOM 761 C C . SER A 1 93 ? 1.633 -13.411 40.898 1.00 39.06 93 SER A C 1
ATOM 763 O O . SER A 1 93 ? 1.451 -14.628 40.883 1.00 39.06 93 SER A O 1
ATOM 765 N N . THR A 1 94 ? 2.029 -12.774 42.005 1.00 41.44 94 THR A N 1
ATOM 766 C CA . THR A 1 94 ? 1.712 -13.265 43.367 1.00 41.44 94 THR A CA 1
ATOM 767 C C . THR A 1 94 ? 0.478 -12.589 43.958 1.00 41.44 94 THR A C 1
ATOM 769 O O . THR A 1 94 ? 0.147 -12.825 45.116 1.00 41.44 94 THR A O 1
ATOM 772 N N . GLU A 1 95 ? -0.254 -11.816 43.161 1.00 45.09 95 GLU A N 1
ATOM 773 C CA . GLU A 1 95 ? -1.669 -11.590 43.410 1.00 45.09 95 GLU A CA 1
ATOM 774 C C . GLU A 1 95 ? -2.471 -12.401 42.398 1.00 45.09 95 GLU A C 1
ATOM 776 O O . GLU A 1 95 ? -2.152 -12.480 41.215 1.00 45.09 95 GLU A O 1
ATOM 781 N N . ILE A 1 96 ? -3.468 -13.094 42.922 1.00 51.34 96 ILE A N 1
ATOM 782 C CA . ILE A 1 96 ? -4.412 -13.942 42.212 1.00 51.34 96 ILE A CA 1
ATOM 783 C C . ILE A 1 96 ? -5.123 -13.060 41.174 1.00 51.34 96 ILE A C 1
ATOM 785 O O . ILE A 1 96 ? -6.057 -12.346 41.522 1.00 51.34 96 ILE A O 1
ATOM 789 N N . VAL A 1 97 ? -4.674 -13.060 39.915 1.00 42.16 97 VAL A N 1
ATOM 790 C CA . VAL A 1 97 ? -5.370 -12.319 38.854 1.00 42.16 97 VAL A CA 1
ATOM 791 C C . VAL A 1 97 ? -6.468 -13.204 38.285 1.00 42.16 97 VAL A C 1
ATOM 793 O O . VAL A 1 97 ? -6.269 -14.080 37.445 1.00 42.16 97 VAL A O 1
ATOM 796 N N . GLU A 1 98 ? -7.641 -12.944 38.840 1.00 46.69 98 GLU A N 1
ATOM 797 C CA . GLU A 1 98 ? -8.965 -13.197 38.300 1.00 46.69 98 GLU A CA 1
ATOM 798 C C . GLU A 1 98 ? -9.026 -12.965 36.771 1.00 46.69 98 GLU A C 1
ATOM 800 O O . GLU A 1 98 ? -8.472 -11.979 36.274 1.00 46.69 98 GLU A O 1
ATOM 805 N N . PRO A 1 99 ? -9.751 -13.797 36.001 1.00 48.16 99 PRO A N 1
ATOM 806 C CA . PRO A 1 99 ? -9.923 -13.648 34.549 1.00 48.16 99 PRO A CA 1
ATOM 807 C C . PRO A 1 99 ? -10.585 -12.330 34.070 1.00 48.16 99 PRO A C 1
ATOM 809 O O . PRO A 1 99 ? -10.809 -12.183 32.871 1.00 48.16 99 PRO A O 1
ATOM 812 N N . GLY A 1 100 ? -10.863 -11.361 34.953 1.00 48.94 100 GLY A N 1
ATOM 813 C CA . GLY A 1 100 ? -11.411 -10.038 34.614 1.00 48.94 100 GLY A CA 1
ATOM 814 C C . GLY A 1 100 ? -10.410 -9.042 34.001 1.00 48.94 100 GLY A C 1
ATOM 815 O O . GLY A 1 100 ? -10.804 -8.146 3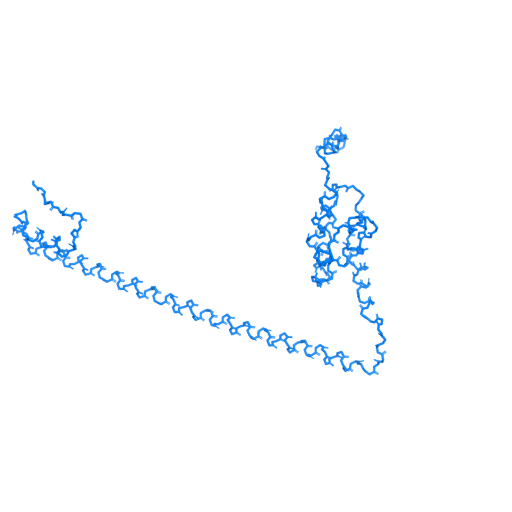3.262 1.00 48.94 100 GLY A O 1
ATOM 816 N N . SER A 1 101 ? -9.098 -9.213 34.204 1.00 56.03 101 SER A N 1
ATOM 817 C CA . SER A 1 101 ? -8.114 -8.164 33.861 1.00 56.03 101 SER A CA 1
ATOM 818 C C . SER A 1 101 ? -7.947 -7.878 32.352 1.00 56.03 101 SER A C 1
ATOM 820 O O . SER A 1 101 ? -7.658 -6.744 31.960 1.00 56.03 101 SER A O 1
ATOM 822 N N . LEU A 1 102 ? -8.142 -8.875 31.478 1.00 52.53 102 LEU A N 1
ATOM 823 C CA . LEU A 1 102 ? -8.024 -8.684 30.022 1.00 52.53 102 LEU A CA 1
ATOM 824 C C . LEU A 1 102 ? -9.280 -8.046 29.414 1.00 52.53 102 LEU A C 1
ATOM 826 O O . LEU A 1 102 ? -9.168 -7.214 28.510 1.00 52.53 102 LEU A O 1
ATOM 830 N N . THR A 1 103 ? -10.462 -8.397 29.924 1.00 59.88 103 THR A N 1
ATOM 831 C CA . THR A 1 103 ? -11.735 -7.807 29.486 1.00 59.88 103 THR A CA 1
ATOM 832 C C . THR A 1 103 ? -11.837 -6.344 29.904 1.00 59.88 103 THR A C 1
ATOM 834 O O . THR A 1 103 ? -12.260 -5.515 29.099 1.00 59.88 103 THR A O 1
ATOM 837 N N . ASP A 1 104 ? -11.328 -6.003 31.091 1.00 65.31 104 ASP A N 1
ATOM 838 C CA . ASP A 1 104 ? -11.292 -4.626 31.594 1.00 65.31 104 ASP A CA 1
ATOM 839 C C . ASP A 1 104 ? -10.434 -3.708 30.704 1.00 65.31 104 ASP A C 1
ATOM 841 O O . ASP A 1 104 ? -10.745 -2.529 30.500 1.00 65.31 104 ASP A O 1
ATOM 845 N N . ASN A 1 105 ? -9.360 -4.249 30.116 1.00 80.94 105 ASN A N 1
ATOM 846 C CA . ASN A 1 105 ? -8.497 -3.510 29.197 1.00 80.94 105 ASN A CA 1
ATOM 847 C C . ASN A 1 105 ? -9.210 -3.190 27.873 1.00 80.94 105 ASN A C 1
ATOM 849 O O . ASN A 1 105 ? -9.191 -2.039 27.429 1.00 80.94 105 ASN A O 1
ATOM 853 N N . LEU A 1 106 ? -9.880 -4.182 27.273 1.00 87.19 106 LEU A N 1
ATOM 854 C CA . LEU A 1 106 ? -10.626 -3.993 26.028 1.00 87.19 106 LEU A CA 1
ATOM 855 C C . LEU A 1 106 ? -11.810 -3.042 26.229 1.00 87.19 106 LEU A C 1
ATOM 857 O O . LEU A 1 106 ? -12.012 -2.142 25.416 1.00 87.19 106 LEU A O 1
ATOM 861 N N . GLU A 1 107 ? -12.563 -3.182 27.319 1.00 88.12 107 GLU A N 1
ATOM 862 C CA . GLU A 1 107 ? -13.689 -2.294 27.617 1.00 88.12 107 GLU A CA 1
ATOM 863 C C . GLU A 1 107 ? -13.225 -0.840 27.815 1.00 88.12 107 GLU A C 1
ATOM 865 O O . GLU A 1 107 ? -13.808 0.095 27.253 1.00 88.12 107 GLU A O 1
ATOM 870 N N . SER A 1 108 ? -12.116 -0.640 28.534 1.00 89.56 108 SER A N 1
ATOM 871 C CA . SER A 1 108 ? -11.472 0.670 28.690 1.00 89.56 108 SER A CA 1
ATOM 872 C C . SER A 1 108 ? -11.012 1.258 27.350 1.00 89.56 108 SER A C 1
ATOM 874 O O . SER A 1 108 ? -11.192 2.457 27.087 1.00 89.56 108 SER A O 1
ATOM 876 N N . LEU A 1 109 ? -10.472 0.418 26.460 1.00 91.19 109 LEU A N 1
ATOM 877 C CA . LEU A 1 109 ? -10.043 0.818 25.123 1.00 91.19 109 LEU A CA 1
ATOM 878 C C . LEU A 1 109 ? -11.235 1.201 24.240 1.00 91.19 109 LEU A C 1
ATOM 880 O O . LEU A 1 109 ? -11.224 2.278 23.642 1.00 91.19 109 LEU A O 1
ATOM 884 N N . ILE A 1 110 ? -12.295 0.387 24.228 1.00 92.88 110 ILE A N 1
ATOM 885 C CA . ILE A 1 110 ? -13.563 0.666 23.540 1.00 92.88 110 ILE A CA 1
ATOM 886 C C . ILE A 1 110 ? -14.126 2.005 24.016 1.00 92.88 110 ILE A C 1
ATOM 888 O O . ILE A 1 110 ? -14.451 2.865 23.197 1.00 92.88 110 ILE A O 1
ATOM 892 N N . LYS A 1 111 ? -14.206 2.226 25.333 1.00 93.56 111 LYS A N 1
ATOM 893 C CA . LYS A 1 111 ? -14.714 3.475 25.918 1.00 93.56 111 LYS A CA 1
ATOM 894 C C . LYS A 1 111 ? -13.866 4.684 25.520 1.00 93.56 111 LYS A C 1
ATOM 896 O O . LYS A 1 111 ? -14.403 5.737 25.164 1.00 93.56 111 LYS A O 1
ATOM 901 N N . SER A 1 112 ? -12.546 4.531 25.539 1.00 91.81 112 SER A N 1
ATOM 902 C CA . SER A 1 112 ? -11.599 5.573 25.136 1.00 91.81 112 SER A CA 1
ATOM 903 C C . SER A 1 112 ? -11.740 5.937 23.658 1.00 91.81 112 SER A C 1
ATOM 905 O O . SER A 1 112 ? -11.794 7.118 23.321 1.00 91.81 112 SER A O 1
ATOM 907 N N . VAL A 1 113 ? -11.834 4.937 22.777 1.00 94.56 113 VAL A N 1
ATOM 908 C CA . VAL A 1 113 ? -12.022 5.138 21.334 1.00 94.56 113 VAL A CA 1
ATOM 909 C C . VAL A 1 113 ? -13.391 5.757 21.049 1.00 94.56 113 VAL A C 1
ATOM 911 O O . VAL A 1 113 ? -13.461 6.733 20.304 1.00 94.56 113 VAL A O 1
ATOM 914 N N . LYS A 1 114 ? -14.461 5.266 21.691 1.00 92.50 114 LYS A N 1
ATOM 915 C CA . LYS A 1 114 ? -15.820 5.832 21.596 1.00 92.50 114 LYS A CA 1
ATOM 916 C C . LYS A 1 114 ? -15.851 7.316 21.946 1.00 92.50 114 LYS A C 1
ATOM 918 O O . LYS A 1 114 ? -16.485 8.087 21.243 1.00 92.50 114 LYS A O 1
ATOM 923 N N . THR A 1 115 ? -15.134 7.720 22.994 1.00 91.50 115 THR A N 1
ATOM 924 C CA . THR A 1 115 ? -15.070 9.125 23.436 1.00 91.50 115 THR A CA 1
ATOM 925 C C . THR A 1 115 ? -14.354 10.030 22.424 1.00 91.50 115 THR A C 1
ATOM 927 O O . THR A 1 115 ? -14.672 11.209 22.316 1.00 91.50 115 THR A O 1
ATOM 930 N N . LEU A 1 116 ? -13.380 9.491 21.684 1.00 91.06 116 LEU A N 1
ATOM 931 C CA . LEU A 1 116 ? -12.585 10.230 20.693 1.00 91.06 116 LEU A CA 1
ATOM 932 C C . LEU A 1 116 ? -13.160 10.179 19.273 1.00 91.06 116 LEU A C 1
ATOM 934 O O . LEU A 1 116 ? -12.642 10.851 18.380 1.00 91.06 116 LEU A O 1
ATOM 938 N N . THR A 1 117 ? -14.196 9.374 19.057 1.00 92.44 117 THR A N 1
ATOM 939 C CA . THR A 1 117 ? -14.841 9.203 17.757 1.00 92.44 117 THR A CA 1
ATOM 940 C C . THR A 1 117 ? -16.149 9.982 17.741 1.00 92.44 117 THR A C 1
ATOM 942 O O . THR A 1 117 ? -16.850 10.050 18.749 1.00 92.44 117 THR A O 1
ATOM 945 N N . ILE A 1 118 ? -16.505 10.575 16.601 1.00 91.56 118 ILE A N 1
ATOM 946 C CA . ILE A 1 118 ? -17.839 11.167 16.454 1.00 91.56 118 ILE A CA 1
ATOM 947 C C . ILE A 1 118 ? -18.937 10.095 16.625 1.00 91.56 118 ILE A C 1
ATOM 949 O O . ILE A 1 118 ? -18.688 8.915 16.362 1.00 91.56 118 ILE A O 1
ATOM 953 N N . PRO A 1 119 ? -20.163 10.470 17.031 1.00 89.56 119 PRO A N 1
ATOM 954 C CA . PRO A 1 119 ? -21.270 9.523 17.140 1.00 89.56 119 PRO A CA 1
ATOM 955 C C . PRO A 1 119 ? -21.526 8.777 15.827 1.00 89.56 119 PRO A C 1
ATOM 957 O O . PRO A 1 119 ? -21.341 9.343 14.747 1.00 89.56 119 PRO A O 1
ATOM 960 N N . VAL A 1 120 ? -22.001 7.529 15.924 1.00 88.88 120 VAL A N 1
ATOM 961 C CA . VAL A 1 120 ? -22.361 6.721 14.750 1.00 88.88 120 VAL A CA 1
ATOM 962 C C . VAL A 1 120 ? -23.373 7.501 13.904 1.00 88.88 120 VAL A C 1
ATOM 964 O O . VAL A 1 120 ? -24.463 7.817 14.395 1.00 88.88 120 VAL A O 1
ATOM 967 N N . PRO A 1 121 ? -23.044 7.843 12.647 1.00 86.19 121 PRO A N 1
ATOM 968 C CA . PRO A 1 121 ? -23.902 8.700 11.854 1.00 86.19 121 PRO A CA 1
ATOM 969 C C . PRO A 1 121 ? -25.230 8.038 11.541 1.00 86.19 121 PRO A C 1
ATOM 971 O O . PRO A 1 121 ? -25.288 6.837 11.298 1.00 86.19 121 PRO A O 1
ATOM 974 N N . VAL A 1 122 ? -26.300 8.828 11.475 1.00 82.81 122 VAL A N 1
ATOM 975 C CA . VAL A 1 122 ? -27.603 8.360 10.982 1.00 82.81 122 VAL A CA 1
ATOM 976 C C . VAL A 1 122 ? -27.637 8.397 9.456 1.00 82.81 122 VAL A C 1
ATOM 978 O O . VAL A 1 122 ? -28.111 7.445 8.844 1.00 82.81 122 VAL A O 1
ATOM 981 N N . ARG A 1 123 ? -27.081 9.462 8.862 1.00 80.81 123 ARG A N 1
ATOM 982 C CA . ARG A 1 123 ? -27.061 9.690 7.416 1.00 80.81 123 ARG A CA 1
ATOM 983 C C . ARG A 1 123 ? -25.824 9.100 6.743 1.00 80.81 123 ARG A C 1
ATOM 985 O O . ARG A 1 123 ? -24.712 9.225 7.262 1.00 80.81 123 ARG A O 1
ATOM 992 N N . SER A 1 124 ? -26.041 8.557 5.553 1.00 81.19 124 SER A N 1
ATOM 993 C CA . SER A 1 124 ? -25.050 7.956 4.659 1.00 81.19 124 SER A CA 1
ATOM 994 C C . SER A 1 124 ? -23.833 8.854 4.400 1.00 81.19 124 SER A C 1
ATOM 996 O O . SER A 1 124 ? -22.689 8.415 4.510 1.00 81.19 124 SER A O 1
ATOM 998 N N . GLU A 1 125 ? -24.034 10.159 4.182 1.00 81.00 125 GLU A N 1
ATOM 999 C CA . GLU A 1 125 ? -22.945 11.066 3.773 1.00 81.00 125 GLU A CA 1
ATOM 1000 C C . GLU A 1 125 ? -21.891 11.297 4.870 1.00 81.00 125 GLU A C 1
ATOM 1002 O O . GLU A 1 125 ? -20.786 11.763 4.601 1.00 81.00 125 GLU A O 1
ATOM 1007 N N . SER A 1 126 ? -22.228 10.989 6.123 1.00 86.75 126 SER A N 1
ATOM 1008 C CA . SER A 1 126 ? -21.388 11.271 7.291 1.00 86.75 126 SER A CA 1
ATOM 1009 C C . SER A 1 126 ? -20.529 10.078 7.730 1.00 86.75 126 SER A C 1
ATOM 1011 O O . SER A 1 126 ? -19.680 10.233 8.609 1.00 86.75 126 SER A O 1
ATOM 1013 N N . PHE A 1 127 ? -20.698 8.900 7.115 1.00 89.12 127 PHE A N 1
ATOM 1014 C CA . PHE A 1 127 ? -19.915 7.704 7.453 1.00 89.12 127 PHE A CA 1
ATOM 1015 C C . PHE A 1 127 ? -18.424 7.853 7.142 1.00 89.12 127 PHE A C 1
ATOM 1017 O O . PHE A 1 127 ? -17.594 7.412 7.933 1.00 89.12 127 PHE A O 1
ATOM 1024 N N . ASN A 1 128 ? -18.066 8.547 6.059 1.00 89.69 128 ASN A N 1
ATOM 1025 C CA . ASN A 1 128 ? -16.663 8.828 5.737 1.00 89.69 128 ASN A CA 1
ATOM 1026 C C . ASN A 1 128 ? -15.965 9.622 6.852 1.00 89.69 128 ASN A C 1
ATOM 1028 O O . ASN A 1 128 ? -14.860 9.280 7.272 1.00 89.69 128 ASN A O 1
ATOM 1032 N N . LEU A 1 129 ? -16.636 10.650 7.382 1.00 90.75 129 LEU A N 1
ATOM 1033 C CA . LEU A 1 129 ? -16.107 11.444 8.491 1.00 90.75 129 LEU A CA 1
ATOM 1034 C C . LEU A 1 129 ? -16.013 10.617 9.782 1.00 90.75 129 LEU A C 1
ATOM 1036 O O . LEU A 1 129 ? -15.052 10.764 10.537 1.00 90.75 129 LEU A O 1
ATOM 1040 N N . PHE A 1 130 ? -16.978 9.724 10.016 1.00 93.94 130 PHE A N 1
ATOM 1041 C CA . PHE A 1 130 ? -16.951 8.802 11.149 1.00 93.94 130 PHE A CA 1
ATOM 1042 C C . PHE A 1 130 ? -15.739 7.874 11.106 1.00 93.94 130 PHE A C 1
ATOM 1044 O O . PHE A 1 130 ? -14.990 7.828 12.080 1.00 93.94 130 PHE A O 1
ATOM 1051 N N . PHE A 1 131 ? -15.496 7.201 9.978 1.00 94.75 131 PHE A N 1
ATOM 1052 C CA . PHE A 1 131 ? -14.337 6.318 9.836 1.00 94.75 131 PHE A CA 1
ATOM 1053 C C . PHE A 1 131 ? -13.021 7.079 9.966 1.00 94.75 131 PHE A C 1
ATOM 1055 O O . PHE A 1 131 ? -12.137 6.630 10.689 1.00 94.75 131 PHE A O 1
ATOM 1062 N N . HIS A 1 132 ? -12.920 8.275 9.382 1.00 94.56 132 HIS A N 1
ATOM 1063 C CA . HIS A 1 132 ? -11.736 9.113 9.553 1.00 94.56 132 HIS A CA 1
ATOM 1064 C C . HIS A 1 132 ? -11.479 9.470 11.029 1.00 94.56 132 HIS A C 1
ATOM 1066 O O . HIS A 1 132 ? -10.353 9.371 11.521 1.00 94.56 132 HIS A O 1
ATOM 1072 N N . SER A 1 133 ? -12.527 9.854 11.766 1.00 95.44 133 SER A N 1
ATOM 1073 C CA . SER A 1 133 ? -12.429 10.129 13.204 1.00 95.44 133 SER A CA 1
ATOM 1074 C C . SER A 1 133 ? -12.030 8.885 14.001 1.00 95.44 133 SER A C 1
ATOM 1076 O O . SER A 1 133 ? -11.224 8.987 14.926 1.00 95.44 133 SER A O 1
ATOM 1078 N N . LEU 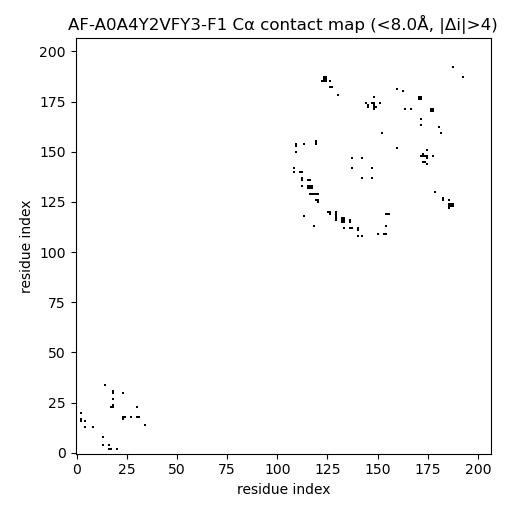A 1 134 ? -12.580 7.723 13.645 1.00 95.81 134 LEU A N 1
ATOM 1079 C CA . LEU A 1 134 ? -12.320 6.451 14.311 1.00 95.81 134 LEU A CA 1
ATOM 1080 C C . LEU A 1 134 ? -10.877 5.982 14.101 1.00 95.81 134 LEU A C 1
ATOM 1082 O O . LEU A 1 134 ? -10.200 5.605 15.053 1.00 95.81 134 LEU A O 1
ATOM 1086 N N . GLU A 1 135 ? -10.377 6.044 12.869 1.00 96.44 135 GLU A N 1
ATOM 1087 C CA . GLU A 1 135 ? -8.999 5.675 12.530 1.00 96.44 135 GLU A CA 1
ATOM 1088 C C . GLU A 1 135 ? -7.992 6.563 13.256 1.00 96.44 135 GLU A C 1
ATOM 1090 O O . GLU A 1 135 ? -6.990 6.080 13.788 1.00 96.44 135 GLU A O 1
ATOM 1095 N N . LYS A 1 136 ? -8.295 7.861 13.363 1.00 95.81 136 LYS A N 1
ATOM 1096 C CA . LYS A 1 136 ? -7.497 8.788 14.164 1.00 95.81 136 LYS A CA 1
ATOM 1097 C C . LYS A 1 136 ? -7.519 8.412 15.647 1.00 95.81 136 LYS A C 1
ATOM 1099 O O . LYS A 1 136 ? -6.481 8.462 16.305 1.00 95.81 136 LYS A O 1
ATOM 1104 N N . ALA A 1 137 ? -8.668 7.996 16.184 1.00 94.88 137 ALA A N 1
ATOM 1105 C CA . ALA A 1 137 ? -8.763 7.498 17.555 1.00 94.88 137 ALA A CA 1
ATOM 1106 C C . ALA A 1 137 ? -7.955 6.203 17.760 1.00 94.88 137 ALA A C 1
ATOM 1108 O O . ALA A 1 137 ? -7.274 6.072 18.779 1.00 94.88 137 ALA A O 1
ATOM 1109 N N . PHE A 1 138 ? -7.954 5.290 16.783 1.00 95.94 138 PHE A N 1
ATOM 1110 C CA . PHE A 1 138 ? -7.124 4.084 16.810 1.00 95.94 138 PHE A CA 1
ATOM 1111 C C . PHE A 1 138 ? -5.631 4.398 16.839 1.00 95.94 138 PHE A C 1
ATOM 1113 O O . PHE A 1 138 ? -4.907 3.808 17.639 1.00 95.94 138 PHE A O 1
ATOM 1120 N N . GLN A 1 139 ? -5.175 5.348 16.020 1.00 94.31 139 GLN A N 1
ATOM 1121 C CA . GLN A 1 139 ? -3.782 5.804 16.031 1.00 94.31 139 GLN A CA 1
ATOM 1122 C C . GLN A 1 139 ? -3.419 6.451 17.373 1.00 94.31 139 GLN A C 1
ATOM 1124 O O . GLN A 1 139 ? -2.412 6.094 17.976 1.00 94.31 139 GLN A O 1
ATOM 1129 N N . ASN A 1 140 ? -4.274 7.340 17.889 1.00 92.81 140 ASN A N 1
ATOM 1130 C CA . ASN A 1 140 ? -4.045 8.038 19.159 1.00 92.81 140 ASN A CA 1
ATOM 1131 C C . ASN A 1 140 ? -3.962 7.100 20.371 1.00 92.81 140 ASN A C 1
ATOM 1133 O O . ASN A 1 140 ? -3.337 7.442 21.374 1.00 92.81 140 ASN A O 1
ATOM 1137 N N . LYS A 1 141 ? -4.640 5.950 20.315 1.00 91.31 141 LYS A N 1
ATOM 1138 C CA . LYS A 1 141 ? -4.666 4.952 21.391 1.00 91.31 141 LYS A CA 1
ATOM 1139 C C . LYS A 1 141 ? -3.788 3.735 21.106 1.00 91.31 141 LYS A C 1
ATOM 1141 O O . LYS A 1 141 ? -3.824 2.794 21.891 1.00 91.31 141 LYS A O 1
ATOM 1146 N N . SER A 1 142 ? -3.007 3.764 20.022 1.00 89.00 142 SER A N 1
ATOM 1147 C CA . SER A 1 142 ? -2.145 2.659 19.585 1.00 89.00 142 SER A CA 1
ATOM 1148 C C . SER A 1 142 ? -2.878 1.313 19.567 1.00 89.00 142 SER A C 1
ATOM 1150 O O . SER A 1 142 ? -2.384 0.316 20.087 1.00 89.00 142 SER A O 1
ATOM 1152 N N . VAL A 1 143 ? -4.093 1.300 19.008 1.00 90.31 143 VAL A N 1
ATOM 1153 C CA . VAL A 1 143 ? -4.961 0.115 18.991 1.00 90.31 143 VAL A CA 1
ATOM 1154 C C . VAL A 1 143 ? -4.356 -0.972 18.088 1.00 90.31 143 VAL A C 1
ATOM 1156 O O . VAL A 1 143 ? -4.145 -0.699 16.899 1.00 90.31 143 VAL A O 1
ATOM 1159 N N . PRO A 1 144 ? -4.114 -2.195 18.607 1.00 88.50 144 PRO A N 1
ATOM 1160 C CA . PRO A 1 144 ? -3.653 -3.335 17.814 1.00 88.50 144 PRO A CA 1
ATOM 1161 C C . PRO A 1 144 ? -4.606 -3.654 16.662 1.00 88.50 144 PRO A C 1
ATOM 1163 O O . PRO A 1 144 ? -5.824 -3.522 16.805 1.00 88.50 144 PRO A O 1
ATOM 1166 N N . ASN A 1 145 ? -4.070 -4.088 15.521 1.00 88.12 145 ASN A N 1
ATOM 1167 C CA . ASN A 1 145 ? -4.874 -4.354 14.324 1.00 88.12 145 ASN A CA 1
ATOM 1168 C C . ASN A 1 145 ? -5.931 -5.439 14.564 1.00 88.12 145 ASN A C 1
ATOM 1170 O O . ASN A 1 145 ? -7.043 -5.330 14.055 1.00 88.12 145 ASN A O 1
ATOM 1174 N N . GLU A 1 146 ? -5.601 -6.418 15.399 1.00 87.88 146 GLU A N 1
ATOM 1175 C CA . GLU A 1 146 ? -6.440 -7.556 15.767 1.00 87.88 146 GLU A CA 1
ATOM 1176 C C . GLU A 1 146 ? -7.705 -7.121 16.524 1.00 87.88 146 GLU A C 1
ATOM 1178 O O . GLU A 1 146 ? -8.736 -7.779 16.432 1.00 87.88 146 GLU A O 1
ATOM 1183 N N . LEU A 1 147 ? -7.650 -5.987 17.236 1.00 90.06 147 LEU A N 1
ATOM 1184 C CA . LEU A 1 147 ? -8.762 -5.471 18.045 1.00 90.06 147 LEU A CA 1
ATOM 1185 C C . LE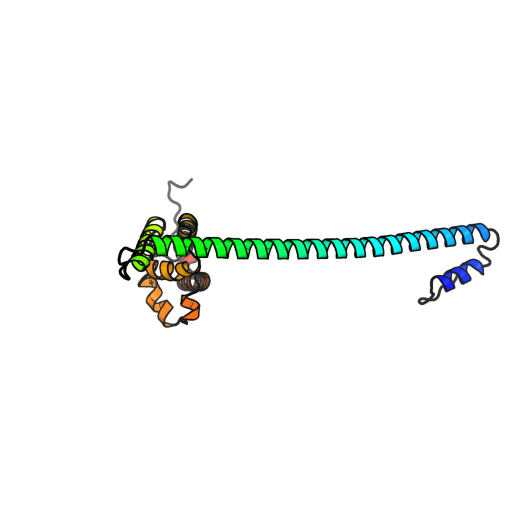U A 1 147 ? -9.623 -4.440 17.304 1.00 90.06 147 LEU A C 1
ATOM 1187 O O . LEU A 1 147 ? -10.726 -4.123 17.747 1.00 90.06 147 LEU A O 1
ATOM 1191 N N . LYS A 1 148 ? -9.153 -3.892 16.176 1.00 93.50 148 LYS A N 1
ATOM 1192 C CA . LYS A 1 148 ? -9.868 -2.825 15.450 1.00 93.50 148 LYS A CA 1
ATOM 1193 C C . LYS A 1 148 ? -11.241 -3.271 14.961 1.00 93.50 148 LYS A C 1
ATOM 1195 O O . LYS A 1 148 ? -12.192 -2.497 15.062 1.00 93.50 148 LYS A O 1
ATOM 1200 N N . ALA A 1 149 ? -11.342 -4.497 14.448 1.00 91.38 149 ALA A N 1
ATOM 1201 C CA . ALA A 1 149 ? -12.599 -5.074 13.982 1.00 91.38 149 ALA A CA 1
ATOM 1202 C C . ALA A 1 149 ? -13.602 -5.218 15.138 1.00 91.38 149 ALA A C 1
ATOM 1204 O O . ALA A 1 149 ? -14.717 -4.710 15.056 1.00 91.38 149 ALA A O 1
ATOM 1205 N N . GLU A 1 150 ? -13.177 -5.812 16.253 1.00 90.50 150 GLU A N 1
ATOM 1206 C CA . GLU A 1 150 ? -14.017 -6.004 17.437 1.00 90.50 150 GLU A CA 1
ATOM 1207 C C . GLU A 1 150 ? -14.502 -4.671 18.029 1.00 90.50 150 GLU A C 1
ATOM 1209 O O . GLU A 1 150 ? -15.692 -4.499 18.306 1.00 90.50 150 GLU A O 1
ATOM 1214 N N . ILE A 1 151 ? -13.608 -3.682 18.141 1.00 92.44 151 ILE A N 1
ATOM 1215 C CA . ILE A 1 151 ? -13.964 -2.342 18.619 1.00 92.44 151 ILE A CA 1
ATOM 1216 C C . ILE A 1 151 ? -14.947 -1.666 17.656 1.00 92.44 151 ILE A C 1
ATOM 1218 O O . ILE A 1 151 ? -15.932 -1.084 18.109 1.00 92.44 151 ILE A O 1
ATOM 1222 N N . LEU A 1 152 ? -14.723 -1.751 16.339 1.00 92.38 152 LEU A N 1
ATOM 1223 C CA . LEU A 1 152 ? -15.630 -1.187 15.336 1.00 92.38 152 LEU A CA 1
ATOM 1224 C C . LEU A 1 152 ? -17.037 -1.786 15.456 1.00 92.38 152 LEU A C 1
ATOM 1226 O O . LEU A 1 152 ? -18.011 -1.035 15.508 1.00 92.38 152 LEU A O 1
ATOM 1230 N N . LEU A 1 153 ? -17.148 -3.113 15.543 1.00 89.75 153 LEU A N 1
ATOM 1231 C CA . LEU A 1 153 ? -18.432 -3.802 15.693 1.00 89.75 153 LEU A CA 1
ATOM 1232 C C . LEU A 1 153 ? -19.145 -3.377 16.983 1.00 89.75 153 LEU A C 1
ATOM 1234 O O . LEU A 1 153 ? -20.342 -3.098 16.966 1.00 89.75 153 LEU A O 1
ATOM 1238 N N . ASN A 1 154 ? -18.404 -3.223 18.083 1.00 90.56 154 ASN A N 1
ATOM 1239 C CA . ASN A 1 154 ? -18.956 -2.738 19.348 1.00 90.56 154 ASN A CA 1
ATOM 1240 C C . ASN A 1 154 ? -19.428 -1.269 19.281 1.00 90.56 154 ASN A C 1
ATOM 1242 O O . ASN A 1 154 ? -20.359 -0.873 19.988 1.00 90.56 154 ASN A O 1
ATOM 1246 N N . ILE A 1 155 ? -18.781 -0.436 18.461 1.00 91.25 155 ILE A N 1
ATOM 1247 C CA . ILE A 1 155 ? -19.179 0.963 18.249 1.00 91.25 155 ILE A CA 1
ATOM 1248 C C . ILE A 1 155 ? -20.425 1.052 17.373 1.00 91.25 155 ILE A C 1
ATOM 1250 O O . ILE A 1 155 ? -21.339 1.804 17.706 1.00 91.25 155 ILE A O 1
ATOM 1254 N N . LEU A 1 156 ? -20.468 0.299 16.275 1.00 87.94 156 LEU A N 1
ATOM 1255 C CA . LEU A 1 156 ? -21.592 0.303 15.339 1.00 87.94 156 LEU A CA 1
ATOM 1256 C C . LEU A 1 156 ? -22.841 -0.376 15.921 1.00 87.94 156 LEU A C 1
ATOM 1258 O O . LEU A 1 156 ? -23.961 0.007 15.573 1.00 87.94 156 LEU A O 1
ATOM 1262 N N . GLY A 1 157 ? -22.648 -1.342 16.824 1.00 83.94 157 GLY A N 1
ATOM 1263 C CA . GLY A 1 157 ? -23.708 -2.007 17.571 1.00 83.94 157 GLY A CA 1
ATOM 1264 C C . GLY A 1 157 ? -24.774 -2.615 16.661 1.00 83.94 157 GLY A C 1
ATOM 1265 O O . GLY A 1 157 ? -24.480 -3.224 15.633 1.00 83.94 157 GLY A O 1
ATOM 1266 N N . GLU A 1 158 ? -26.040 -2.401 17.014 1.00 76.88 158 GLU A N 1
ATOM 1267 C CA . GLU A 1 158 ? -27.187 -2.975 16.299 1.00 76.88 158 GLU A CA 1
ATOM 1268 C C . GLU A 1 158 ? -27.296 -2.535 14.837 1.00 76.88 158 GLU A C 1
ATOM 1270 O O . GLU A 1 158 ? -27.874 -3.255 14.023 1.00 76.88 158 GLU A O 1
ATOM 1275 N N . LYS A 1 159 ? -26.695 -1.393 14.472 1.00 74.88 159 LYS A N 1
ATOM 1276 C CA . LYS A 1 159 ? -26.804 -0.826 13.124 1.00 74.88 159 LYS A CA 1
ATOM 1277 C C . LYS A 1 159 ? -26.186 -1.721 12.049 1.00 74.88 159 LYS A C 1
ATOM 1279 O O . LYS A 1 159 ? -26.610 -1.664 10.899 1.00 74.88 159 LYS A O 1
ATOM 1284 N N . VAL A 1 160 ? -25.214 -2.553 12.421 1.00 75.00 160 VAL A N 1
ATOM 1285 C CA . VAL A 1 160 ? -24.584 -3.511 11.507 1.00 75.00 160 VAL A CA 1
ATOM 1286 C C . VAL A 1 160 ? -25.026 -4.948 11.725 1.00 75.00 160 VAL A C 1
ATOM 1288 O O . VAL A 1 160 ? -24.774 -5.753 10.844 1.00 75.00 160 VAL A O 1
ATOM 1291 N N . ASN A 1 161 ? -25.736 -5.293 12.803 1.00 74.50 161 ASN A N 1
ATOM 1292 C CA . ASN A 1 161 ? -26.100 -6.688 13.104 1.00 74.50 161 ASN A CA 1
ATOM 1293 C C . ASN A 1 161 ? -26.831 -7.399 11.948 1.00 74.50 161 ASN A C 1
ATOM 1295 O O . ASN A 1 161 ? -26.568 -8.570 11.684 1.00 74.50 161 ASN A O 1
ATOM 1299 N N . ASN A 1 162 ? -27.683 -6.681 11.209 1.00 73.50 162 ASN A N 1
ATOM 1300 C CA . ASN A 1 162 ? -28.358 -7.218 10.021 1.00 73.50 162 ASN A CA 1
ATOM 1301 C C . ASN A 1 162 ? -27.395 -7.465 8.845 1.00 73.50 162 ASN A C 1
ATOM 1303 O O . ASN A 1 162 ? -27.586 -8.414 8.090 1.00 73.50 162 ASN A O 1
ATOM 1307 N N . LEU A 1 163 ? -26.354 -6.637 8.712 1.00 70.38 163 LEU A N 1
ATOM 1308 C CA . LEU A 1 163 ? -25.279 -6.803 7.732 1.00 70.38 163 LEU A CA 1
ATOM 1309 C C . LEU A 1 163 ? -24.401 -8.007 8.105 1.00 70.38 163 LEU A C 1
ATOM 1311 O O . LEU A 1 163 ? -24.073 -8.810 7.239 1.00 70.38 163 LEU A O 1
ATOM 1315 N N . LEU A 1 164 ? -24.092 -8.185 9.399 1.00 71.56 164 LEU A N 1
ATOM 1316 C CA . LEU A 1 164 ? -23.262 -9.294 9.894 1.00 71.56 164 LEU A CA 1
ATOM 1317 C C . LEU A 1 164 ? -23.933 -10.667 9.739 1.00 71.56 164 LEU A C 1
ATOM 1319 O O . LEU A 1 164 ? -23.229 -11.670 9.693 1.00 71.56 164 LEU A O 1
ATOM 1323 N N . ALA A 1 165 ? -25.266 -10.731 9.627 1.00 74.81 165 ALA A N 1
ATOM 1324 C CA . ALA A 1 165 ? -26.005 -11.988 9.469 1.00 74.81 165 ALA A CA 1
ATOM 1325 C C . ALA A 1 165 ? -25.605 -12.785 8.211 1.00 74.81 165 ALA A C 1
ATOM 1327 O O . ALA A 1 165 ? -25.798 -13.999 8.167 1.00 74.81 165 ALA A O 1
ATOM 1328 N N . TYR A 1 166 ? -25.042 -12.110 7.204 1.00 75.75 166 TYR A N 1
ATOM 1329 C CA . TYR A 1 166 ? -24.660 -12.701 5.919 1.00 75.75 166 TYR A CA 1
ATOM 1330 C C . TYR A 1 166 ? -23.143 -12.695 5.668 1.00 75.75 166 TYR A C 1
ATOM 1332 O O . TYR A 1 166 ? -22.704 -13.077 4.584 1.00 75.75 166 TYR A O 1
ATOM 1340 N N . VAL A 1 167 ? -22.339 -12.259 6.643 1.00 78.94 167 VAL A N 1
ATOM 1341 C CA . VAL A 1 167 ? -20.879 -12.114 6.518 1.00 78.94 167 VAL A CA 1
ATOM 1342 C C . VAL A 1 167 ? -20.186 -13.308 7.176 1.00 78.94 167 VAL A C 1
ATOM 1344 O O . VAL A 1 167 ? -20.607 -13.771 8.237 1.00 78.94 167 VAL A O 1
ATOM 1347 N N . SER A 1 168 ? -19.130 -13.836 6.547 1.00 80.62 168 SER A N 1
ATOM 1348 C CA . SER A 1 168 ? -18.395 -14.980 7.095 1.00 80.62 168 SER A CA 1
ATOM 1349 C C . SER A 1 168 ? -17.605 -14.587 8.346 1.00 80.62 168 SER A C 1
ATOM 1351 O O . SER A 1 168 ? -17.221 -13.432 8.528 1.00 80.62 168 SER A O 1
ATOM 1353 N N . ARG A 1 169 ? -17.326 -15.557 9.224 1.00 75.56 169 ARG A N 1
ATOM 1354 C CA . ARG A 1 169 ? -16.590 -15.298 10.470 1.00 75.56 169 ARG A CA 1
ATOM 1355 C C . ARG A 1 169 ? -15.183 -14.752 10.201 1.00 75.56 169 ARG A C 1
ATOM 1357 O O . ARG A 1 169 ? -14.704 -13.928 10.969 1.00 75.56 169 ARG A O 1
ATOM 1364 N N . GLU A 1 170 ? -14.544 -15.187 9.120 1.00 79.12 170 GLU A N 1
ATOM 1365 C CA . GLU A 1 170 ? -13.209 -14.736 8.720 1.00 79.12 170 GLU A CA 1
ATOM 1366 C C . GLU A 1 170 ? -13.213 -13.258 8.306 1.00 79.12 170 GLU A C 1
ATOM 1368 O O . GLU A 1 170 ? -12.283 -12.522 8.629 1.00 79.12 170 GLU A O 1
ATOM 1373 N N . ASP A 1 171 ? -14.280 -12.805 7.644 1.00 81.44 171 ASP A N 1
ATOM 1374 C CA . ASP A 1 171 ? -14.439 -11.410 7.228 1.00 81.44 171 ASP A CA 1
ATOM 1375 C C . ASP A 1 171 ? -14.785 -10.483 8.407 1.00 81.44 171 ASP A C 1
ATOM 1377 O O . ASP A 1 171 ? -14.451 -9.300 8.379 1.00 81.44 171 ASP A O 1
ATOM 1381 N N . LEU A 1 172 ? -15.384 -11.019 9.479 1.00 81.94 172 LEU A N 1
ATOM 1382 C CA . LEU A 1 172 ? -15.693 -10.287 10.718 1.00 81.94 172 LEU A CA 1
ATOM 1383 C C . LEU A 1 172 ? -14.469 -9.991 11.599 1.00 81.94 172 LEU A C 1
ATOM 1385 O O . LEU A 1 172 ? -14.579 -9.229 12.560 1.00 81.94 172 LEU A O 1
ATOM 1389 N N . CYS A 1 173 ? -13.312 -10.574 11.294 1.00 84.00 173 CYS A N 1
ATOM 1390 C CA . CYS A 1 173 ? -12.055 -10.263 11.975 1.00 84.00 173 CYS A CA 1
ATOM 1391 C C . CYS A 1 173 ? -11.217 -9.215 11.221 1.00 84.00 173 CYS A C 1
ATOM 1393 O O . CYS A 1 173 ? -10.206 -8.752 11.746 1.00 84.00 173 CYS A O 1
ATOM 1395 N N . ASP A 1 174 ? -11.628 -8.824 10.012 1.00 89.44 174 ASP A N 1
ATOM 1396 C CA . ASP A 1 174 ? -10.893 -7.895 9.157 1.00 89.44 174 ASP A CA 1
ATOM 1397 C C . ASP A 1 174 ? -11.552 -6.509 9.167 1.00 89.44 174 ASP A C 1
ATOM 1399 O O . ASP A 1 174 ? -12.654 -6.295 8.653 1.00 89.44 174 ASP A O 1
ATOM 1403 N N . TYR A 1 175 ? -10.849 -5.542 9.757 1.00 92.44 175 TYR A N 1
ATOM 1404 C CA . TYR A 1 175 ? -11.315 -4.164 9.864 1.00 92.44 175 TYR A CA 1
ATOM 1405 C C . TYR A 1 175 ? -11.633 -3.532 8.500 1.00 92.44 175 TYR A C 1
ATOM 1407 O O . TYR A 1 175 ? -12.665 -2.868 8.365 1.00 92.44 175 TYR A O 1
ATOM 1415 N N . GLU A 1 176 ? -10.782 -3.736 7.491 1.00 92.44 176 GLU A N 1
ATOM 1416 C CA . GLU A 1 176 ? -10.962 -3.096 6.185 1.00 92.44 176 GLU A CA 1
ATOM 1417 C C . GLU A 1 176 ? -12.171 -3.680 5.459 1.00 92.44 176 GLU A C 1
ATOM 1419 O O . GLU A 1 176 ? -12.955 -2.940 4.860 1.00 92.44 176 GLU A O 1
ATOM 1424 N N . LYS A 1 177 ? -12.400 -4.992 5.578 1.00 90.31 177 LYS A N 1
ATOM 1425 C CA . LYS A 1 177 ? -13.598 -5.624 5.011 1.00 90.31 177 LYS A CA 1
ATOM 1426 C C . LYS A 1 177 ? -14.876 -5.107 5.659 1.00 90.31 177 LYS A C 1
ATOM 1428 O O . LYS A 1 177 ? -15.804 -4.740 4.938 1.00 90.31 177 LYS A O 1
ATOM 1433 N N . ILE A 1 178 ? -14.928 -5.011 6.990 1.00 89.19 178 ILE A N 1
ATOM 1434 C CA . ILE A 1 178 ? -16.108 -4.479 7.693 1.00 89.19 178 ILE A CA 1
ATOM 1435 C C . ILE A 1 178 ? -16.355 -3.025 7.290 1.00 89.19 178 ILE A C 1
ATOM 1437 O O . ILE A 1 178 ? -17.484 -2.658 6.972 1.00 89.19 178 ILE A O 1
ATOM 1441 N N . LYS A 1 179 ? -15.308 -2.195 7.253 1.00 91.19 179 LYS A N 1
ATOM 1442 C CA . LYS A 1 179 ? -15.407 -0.801 6.810 1.00 91.19 179 LYS A CA 1
ATOM 1443 C C . LYS A 1 179 ? -15.981 -0.698 5.397 1.00 91.19 179 LYS A C 1
ATOM 1445 O O . LYS A 1 179 ? -16.905 0.083 5.182 1.00 91.19 179 LYS A O 1
ATOM 1450 N N . LEU A 1 180 ? -15.480 -1.495 4.452 1.00 89.75 180 LEU A N 1
ATOM 1451 C CA . LEU A 1 180 ? -15.984 -1.517 3.076 1.00 89.75 180 LEU A CA 1
ATOM 1452 C C . LEU A 1 180 ? -17.453 -1.941 3.002 1.00 89.75 180 LEU A C 1
ATOM 1454 O O . LEU A 1 180 ? -18.227 -1.322 2.276 1.00 89.75 180 LEU A O 1
ATOM 1458 N N . LEU A 1 181 ? -17.854 -2.959 3.767 1.00 88.19 181 LEU A N 1
ATOM 1459 C CA . LEU A 1 181 ? -19.244 -3.411 3.824 1.00 88.19 181 LEU A CA 1
ATOM 1460 C C . LEU A 1 181 ? -20.172 -2.318 4.362 1.00 88.19 181 LEU A C 1
ATOM 1462 O O . LEU A 1 181 ? -21.214 -2.053 3.770 1.00 88.19 181 LEU A O 1
ATOM 1466 N N . VAL A 1 182 ? -19.773 -1.644 5.442 1.00 87.56 182 VAL A N 1
ATOM 1467 C CA . VAL A 1 182 ? -20.539 -0.534 6.025 1.00 87.56 182 VAL A CA 1
ATOM 1468 C C . VAL A 1 182 ? -20.638 0.626 5.039 1.00 87.56 182 VAL A C 1
ATOM 1470 O O . VAL A 1 182 ? -21.722 1.159 4.831 1.00 87.56 182 VAL A O 1
ATOM 1473 N N . LEU A 1 183 ? -19.536 1.010 4.396 1.00 88.00 183 LEU A N 1
ATOM 1474 C CA . LEU A 1 183 ? -19.553 2.093 3.414 1.00 88.00 183 LEU A CA 1
ATOM 1475 C C . LEU A 1 183 ? -20.436 1.768 2.210 1.00 88.00 183 LEU A C 1
ATOM 1477 O O . LEU A 1 183 ? -21.140 2.654 1.749 1.00 88.00 183 LEU A O 1
ATOM 1481 N N . LYS A 1 184 ? -20.434 0.517 1.740 1.00 86.00 184 LYS A N 1
ATOM 1482 C CA . LYS A 1 184 ? -21.285 0.066 0.634 1.00 86.00 184 LYS A CA 1
ATOM 1483 C C . LYS A 1 184 ? -22.769 0.082 1.000 1.00 86.00 184 LYS A C 1
ATOM 1485 O O . LYS A 1 184 ? -23.592 0.481 0.185 1.00 86.00 184 LYS A O 1
ATOM 1490 N N . GLU A 1 185 ? -23.110 -0.362 2.206 1.00 83.25 185 GLU A N 1
ATOM 1491 C CA . GLU A 1 185 ? -24.500 -0.395 2.679 1.00 83.25 185 GLU A CA 1
ATOM 1492 C C . GLU A 1 185 ? -25.055 1.017 2.908 1.00 83.25 185 GLU A C 1
ATOM 1494 O O . GLU A 1 185 ? -26.215 1.298 2.618 1.00 83.25 185 GLU A O 1
ATOM 1499 N N . PHE A 1 186 ? -24.212 1.924 3.405 1.00 81.38 186 PHE A N 1
ATOM 1500 C CA . PHE A 1 186 ? -24.574 3.307 3.705 1.00 81.38 186 PHE A CA 1
ATOM 1501 C C . PHE A 1 186 ? -24.032 4.297 2.668 1.00 81.38 186 PHE A C 1
ATOM 1503 O O . PHE A 1 186 ? -23.783 5.456 2.997 1.00 81.38 186 PHE A O 1
ATOM 1510 N N . GLU A 1 187 ? -23.843 3.873 1.418 1.00 80.62 187 GLU A N 1
ATOM 1511 C CA . GLU A 1 187 ? -23.502 4.789 0.331 1.00 80.62 187 GLU A CA 1
ATOM 1512 C C . GLU A 1 187 ? -24.774 5.526 -0.118 1.00 80.62 187 GLU A C 1
ATOM 1514 O O . GLU A 1 187 ? -25.802 4.887 -0.367 1.00 80.62 187 GLU A O 1
ATOM 1519 N N . PRO A 1 188 ? -24.771 6.869 -0.214 1.00 80.25 188 PRO A N 1
ATOM 1520 C CA . PRO A 1 188 ? -25.942 7.583 -0.696 1.00 80.25 188 PRO A CA 1
ATOM 1521 C C . PRO A 1 188 ? -26.210 7.195 -2.150 1.00 80.25 188 PRO A C 1
ATOM 1523 O O . PRO A 1 188 ? -25.341 7.289 -3.020 1.00 80.25 188 PRO A O 1
ATOM 1526 N N . THR A 1 189 ? -27.443 6.780 -2.432 1.00 82.31 189 THR A N 1
ATOM 1527 C CA . THR A 1 189 ? -27.826 6.449 -3.807 1.00 82.31 189 THR A CA 1
ATOM 1528 C C . THR A 1 189 ? -27.739 7.697 -4.696 1.00 82.31 189 THR A C 1
ATOM 1530 O O . THR A 1 189 ? -27.951 8.815 -4.213 1.00 82.31 189 THR A O 1
ATOM 1533 N N . PRO A 1 190 ? -27.521 7.561 -6.019 1.00 85.38 190 PRO A N 1
ATOM 1534 C CA . PRO A 1 190 ? -27.522 8.711 -6.929 1.00 85.38 190 PRO A CA 1
ATOM 1535 C C . PRO A 1 190 ? -28.788 9.576 -6.817 1.00 85.38 190 PRO A C 1
ATOM 1537 O O . PRO A 1 190 ? -28.734 10.802 -6.927 1.00 85.38 190 PRO A O 1
ATOM 1540 N N . GLN A 1 191 ? -29.931 8.943 -6.539 1.00 83.31 191 GLN A N 1
ATOM 1541 C CA . GLN A 1 191 ? -31.201 9.626 -6.323 1.00 83.31 191 GLN A CA 1
ATOM 1542 C C . GLN A 1 191 ? -31.209 10.453 -5.030 1.00 83.31 191 GLN A C 1
ATOM 1544 O O . GLN A 1 191 ? -31.754 11.557 -4.995 1.00 83.31 191 GLN A O 1
ATOM 1549 N N . GLU A 1 192 ? -30.604 9.937 -3.965 1.00 83.12 192 GLU A N 1
ATOM 1550 C CA . GLU A 1 192 ? -30.478 10.625 -2.684 1.00 83.12 192 GLU A CA 1
ATOM 1551 C C . GLU A 1 192 ? -29.498 11.796 -2.774 1.00 83.12 192 GLU A C 1
ATOM 1553 O O . GLU A 1 192 ? -29.826 12.894 -2.328 1.00 83.12 192 GLU A O 1
ATOM 1558 N N . CYS A 1 193 ? -28.381 11.623 -3.487 1.00 84.12 193 CYS A N 1
ATOM 1559 C CA . CYS A 1 193 ? -27.474 12.713 -3.852 1.00 84.12 193 CYS A CA 1
ATOM 1560 C C . CYS A 1 193 ? -28.206 13.835 -4.603 1.00 84.12 193 CYS A C 1
ATOM 1562 O O . CYS A 1 193 ? -28.085 15.007 -4.242 1.00 84.12 193 CYS A O 1
ATOM 1564 N N . LEU A 1 194 ? -29.023 13.488 -5.606 1.00 84.56 194 LEU A N 1
ATOM 1565 C CA . LEU A 1 194 ? -29.826 14.461 -6.350 1.00 84.56 194 LEU A CA 1
ATOM 1566 C C . LEU A 1 194 ? -30.854 15.167 -5.452 1.00 84.56 194 LEU A C 1
ATOM 1568 O O . LEU A 1 194 ? -31.046 16.379 -5.561 1.00 84.56 194 LEU A O 1
ATOM 1572 N N . ASN A 1 195 ? -31.520 14.428 -4.565 1.00 85.25 195 ASN A N 1
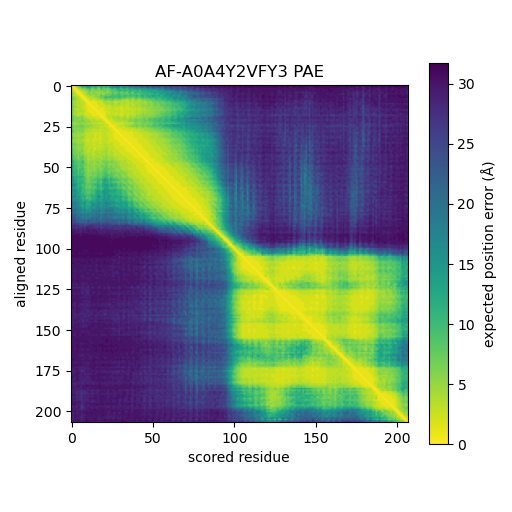ATOM 1573 C CA . ASN A 1 195 ? -32.487 14.994 -3.627 1.00 85.25 195 ASN A CA 1
ATOM 1574 C C . ASN A 1 195 ? -31.819 15.939 -2.620 1.00 85.25 195 ASN A C 1
ATOM 1576 O O . ASN A 1 195 ? -32.358 17.012 -2.352 1.00 85.25 195 ASN A O 1
ATOM 1580 N N . ASN A 1 196 ? -30.653 15.571 -2.093 1.00 85.25 196 ASN A N 1
ATOM 1581 C CA . ASN A 1 196 ? -29.866 16.408 -1.192 1.00 85.25 196 ASN A CA 1
ATOM 1582 C C . ASN A 1 196 ? -29.396 17.683 -1.894 1.00 85.25 196 ASN A C 1
ATOM 1584 O O . ASN A 1 196 ? -29.545 18.767 -1.336 1.00 85.25 196 ASN A O 1
ATOM 1588 N N . PHE A 1 197 ? -28.930 17.578 -3.142 1.00 84.94 197 PHE A N 1
ATOM 1589 C CA . PHE A 1 197 ? -28.551 18.738 -3.948 1.00 84.94 197 PHE A CA 1
ATOM 1590 C C . PHE A 1 197 ? -29.727 19.699 -4.161 1.00 84.94 197 PHE A C 1
ATOM 1592 O O . PHE A 1 197 ? -29.590 20.899 -3.959 1.00 84.94 197 PHE A O 1
ATOM 1599 N N . LYS A 1 198 ? -30.916 19.180 -4.494 1.00 84.69 198 LYS A N 1
ATOM 1600 C CA . LYS A 1 198 ? -32.125 20.009 -4.664 1.00 84.69 198 LYS A CA 1
ATOM 1601 C C . LYS A 1 198 ? -32.580 20.692 -3.371 1.00 84.69 198 LYS A C 1
ATOM 1603 O O . LYS A 1 198 ? -33.198 21.750 -3.434 1.00 84.69 198 LYS A O 1
ATOM 1608 N N . LYS A 1 199 ? -32.327 20.072 -2.216 1.00 85.06 199 LYS A N 1
ATOM 1609 C CA . LYS A 1 199 ? -32.670 20.610 -0.889 1.00 85.06 199 LYS A CA 1
ATOM 1610 C C . LYS A 1 199 ? -31.623 21.582 -0.346 1.00 85.06 199 LYS A C 1
ATOM 1612 O O . LYS A 1 199 ? -31.941 22.338 0.568 1.00 85.06 199 LYS A O 1
ATOM 1617 N N . ALA A 1 200 ? -30.401 21.558 -0.874 1.00 81.38 200 ALA A N 1
ATOM 1618 C CA . ALA A 1 200 ? -29.351 22.491 -0.504 1.00 81.38 200 ALA A CA 1
ATOM 1619 C C . ALA A 1 200 ? -29.700 23.884 -1.049 1.00 81.38 200 ALA A C 1
ATOM 1621 O O . ALA A 1 200 ? -29.429 24.220 -2.200 1.00 81.38 200 ALA A O 1
ATOM 1622 N N . LEU A 1 201 ? -30.363 24.686 -0.220 1.00 75.88 201 LEU A N 1
ATOM 1623 C CA . LEU A 1 201 ? -30.624 26.091 -0.499 1.00 75.88 201 LEU A CA 1
ATOM 1624 C C . LEU A 1 201 ? -29.482 26.920 0.074 1.00 75.88 201 LEU A C 1
ATOM 1626 O O . LEU A 1 201 ? -29.134 26.758 1.242 1.00 75.88 201 LEU A O 1
ATOM 1630 N N . ARG A 1 202 ? -28.944 27.832 -0.741 1.00 77.94 202 ARG A N 1
ATOM 1631 C CA . ARG A 1 202 ? -27.984 28.834 -0.279 1.00 77.94 202 ARG A CA 1
ATOM 1632 C C . ARG A 1 202 ? -28.644 29.667 0.813 1.00 77.94 202 ARG A C 1
ATOM 1634 O O . ARG A 1 202 ? -29.680 30.296 0.571 1.00 77.94 202 ARG A O 1
ATOM 1641 N N . LEU A 1 203 ? -28.055 29.673 2.001 1.00 79.00 203 LEU A N 1
ATOM 1642 C CA . LEU A 1 203 ? -28.548 30.521 3.076 1.00 79.00 203 LEU A CA 1
ATOM 1643 C C . LEU A 1 203 ? -28.187 31.984 2.772 1.00 79.00 203 LEU A C 1
ATOM 1645 O O . LEU A 1 203 ? -27.108 32.248 2.240 1.00 79.00 203 LEU A O 1
ATOM 1649 N N . PRO A 1 204 ? -29.032 32.967 3.137 1.00 74.94 204 PRO A N 1
ATOM 1650 C CA . PRO A 1 204 ? -28.722 34.389 2.943 1.00 74.94 204 PRO A CA 1
ATOM 1651 C C . PRO A 1 204 ? -27.423 34.845 3.629 1.00 74.94 204 PRO A C 1
ATOM 1653 O O . PRO A 1 204 ? -26.891 35.900 3.302 1.00 74.94 204 PRO A O 1
ATOM 1656 N N . SER A 1 205 ? -26.927 34.061 4.589 1.00 82.25 205 SER A N 1
ATOM 1657 C CA . SER A 1 205 ? -25.686 34.280 5.335 1.00 82.25 205 SER A CA 1
ATOM 1658 C C . SER A 1 205 ? -24.440 33.659 4.691 1.00 82.25 205 SER A C 1
ATOM 1660 O O . SER A 1 205 ? -23.347 33.819 5.226 1.00 82.25 205 SER A O 1
ATOM 1662 N N . GLU A 1 206 ? -24.583 32.917 3.594 1.00 70.94 206 GLU A N 1
ATOM 1663 C CA . GLU A 1 206 ? -23.464 32.298 2.879 1.00 70.94 206 GLU A CA 1
ATOM 1664 C C . GLU A 1 206 ? -22.981 33.238 1.763 1.00 70.94 206 GLU A C 1
ATOM 1666 O O . GLU A 1 206 ? -23.703 33.492 0.791 1.00 70.94 206 GLU A O 1
ATOM 1671 N N . SER A 1 207 ? -21.769 33.782 1.936 1.00 60.75 207 SER A N 1
ATOM 1672 C CA . SER A 1 207 ? -21.081 34.705 1.005 1.00 60.75 207 SER A CA 1
ATOM 1673 C C . SER A 1 207 ? -20.588 34.003 -0.254 1.00 60.75 207 SER A C 1
ATOM 1675 O O . SER A 1 207 ? -19.937 32.949 -0.105 1.00 60.75 207 SER A O 1
#

Secondary structure (DSSP, 8-state):
------TT--HHHHHHHHHT-GGGGGGHHHHHHHHHHHHHHHHHHHHHHHHHHHHHHHHHHHHHHHHHHHHHHHHHHHHHHHHHHHHHHHHSTTS---TTHHHHHHHHHHHHHHHHSPPPPSSGGGHHHHHHHHHHHHHHTT--HHHHHHHHHHHHTHHHHHHHTTS-TTGGG-HHHHHHHHHHHTPPPHHHHHHHHHH-PPPTT--

Solvent-accessible surface area (backbone atoms only — not comparable to full-atom values): 12022 Å² total; per-residue (Å²): 140,80,88,87,76,63,97,82,59,48,75,67,53,51,50,52,54,55,72,69,31,81,90,39,61,94,47,45,69,60,51,50,54,51,50,53,50,54,52,48,57,51,48,54,53,48,53,50,50,53,49,51,53,50,53,48,54,54,47,53,53,51,52,52,52,50,52,53,51,52,48,54,53,49,54,53,49,51,52,52,52,52,52,49,52,51,49,53,54,55,72,60,54,84,50,90,78,59,90,56,67,66,56,54,50,52,53,52,47,44,52,53,35,55,73,57,22,64,73,84,59,90,53,40,85,44,46,65,59,33,50,53,32,39,54,51,25,37,62,77,65,68,57,54,73,79,49,47,16,57,43,49,51,66,67,54,41,76,82,42,51,75,62,52,74,79,53,54,76,75,51,63,54,33,42,68,56,47,51,51,52,51,49,64,74,38,50,68,48,75,67,53,52,52,50,50,56,72,66,62,68,88,52,97,85,65,130

Radius of gyration: 36.84 Å; Cα contacts (8 Å, |Δi|>4): 79; chains: 1; bounding box: 81×50×99 Å

Foldseek 3Di:
DDQDDDPPDDLVNVLVSVLPDPVCVVPNVVVVVVSVVVVVVVVVVVVVVVVVVVVVVVVVVVVVVVVVVVVVVVVVVVVVVVVVVVVVVVVVPVDPDDPCPVVVVLVVLLVQLLVQFDADDPALVCLVVRVVSSVVSCVVSVPDQQCLLVSVCVRCDPVCPVVVVPDDPVLSRHNVSVSVSVNVVSHQDPVNVVVVVVVDDDDPPHD